Protein AF-A0A1D2MU87-F1 (afdb_monomer)

InterPro domains:
  IPR015894 Guanylate-binding protein, N-terminal [PF02263] (2-238)
  IPR027417 P-loop containing nucleoside triphosphate hydrolase [G3DSA:3.40.50.300] (1-238)
  IPR027417 P-loop containing nucleoside triphosphate hydrolase [SSF52540] (2-159)
  IPR030386 GB1/RHD3-type guanine nucleotide-binding (G) domain [PS51715] (1-161)

Solvent-accessible surface area (backbone atoms only — not comparable to full-atom values): 13745 Å² total; per-residue (Å²): 100,75,46,27,40,24,42,39,40,52,52,94,68,54,54,36,58,51,53,45,49,54,53,34,40,63,76,38,43,90,74,50,88,69,67,31,71,63,57,82,68,96,67,71,62,71,70,75,90,62,95,68,88,76,60,71,59,75,42,65,62,89,64,94,37,60,46,79,55,98,89,41,74,27,38,44,44,46,33,46,44,31,39,38,86,43,99,85,54,54,74,68,54,43,40,50,52,49,20,54,45,49,74,65,19,48,35,30,31,43,42,36,63,63,91,45,71,67,54,48,48,52,52,30,55,33,50,53,51,33,50,55,76,71,55,77,76,76,81,59,98,74,65,72,73,82,56,39,45,30,39,32,42,33,27,37,54,48,85,52,97,90,55,69,63,41,55,21,41,98,88,46,59,38,90,92,55,88,71,57,64,35,50,70,73,59,47,84,59,90,89,56,54,72,66,65,46,49,37,37,55,55,44,57,72,35,34,77,40,63,33,27,32,37,33,48,39,42,72,96,30,32,67,84,38,85,89,16,70,4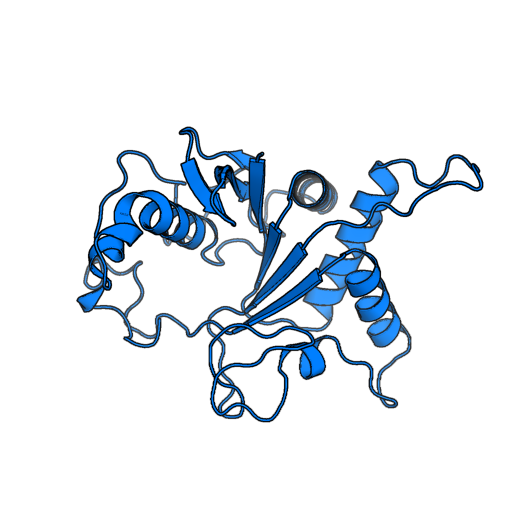3,65,90,48,35,41,94,80,85

Sequence (238 aa):
QVAIISINGKQRSGKSFLANQFVKFLKYGDEGGTSWLDKELESNFEWRGSYERVTSGIQIWHEPLFVKHNGEEIGVIFLDTQGLHDKSTGSQGDSVIFGVSVLLSSVFIYNERQVAEDALQYLRSYLELAKFATGENDGSSNSERLTFQKLICLIRDFEADEYMFGYYDDTNCPSGQTVNLKQAIFGLSPGMSAEAKDTRMGIESCFEETGVYAMSGPGRKSPNKPECGKSQDWEPEF

Mean predicted aligned error: 6.56 Å

Structure (mmCIF, N/CA/C/O backbone):
data_AF-A0A1D2MU87-F1
#
_entry.id   AF-A0A1D2MU87-F1
#
loop_
_atom_site.group_PDB
_atom_site.id
_atom_site.type_symbol
_atom_site.label_atom_id
_atom_site.label_alt_id
_atom_site.label_comp_id
_atom_site.label_asym_id
_atom_site.label_entity_id
_atom_site.label_seq_id
_atom_site.pdbx_PDB_ins_code
_atom_site.Cartn_x
_atom_site.Cartn_y
_atom_site.Cartn_z
_atom_site.occupancy
_atom_site.B_iso_or_equiv
_atom_site.auth_seq_id
_atom_site.auth_comp_id
_atom_site.auth_asym_id
_atom_site.auth_atom_id
_atom_site.pdbx_PDB_model_num
ATOM 1 N N . GLN A 1 1 ? 0.171 -1.056 22.527 1.00 86.19 1 GLN A N 1
ATOM 2 C CA . GLN A 1 1 ? 0.965 -0.617 21.354 1.00 86.19 1 GLN A CA 1
ATOM 3 C C . GLN A 1 1 ? -0.002 -0.188 20.248 1.00 86.19 1 GLN A C 1
ATOM 5 O O . GLN A 1 1 ? -1.174 -0.547 20.348 1.00 86.19 1 GLN A O 1
ATOM 10 N N . VAL A 1 2 ? 0.432 0.590 19.250 1.00 91.06 2 VAL A N 1
ATOM 11 C CA . VAL A 1 2 ? -0.432 1.051 18.143 1.00 91.06 2 VAL A CA 1
ATOM 12 C C . VAL A 1 2 ? 0.273 0.827 16.808 1.00 91.06 2 VAL A C 1
ATOM 14 O O . VAL A 1 2 ? 1.440 1.182 16.678 1.00 91.06 2 VAL A O 1
ATOM 17 N N . ALA A 1 3 ? -0.442 0.271 15.832 1.00 94.75 3 ALA A N 1
ATOM 18 C CA . ALA A 1 3 ? -0.034 0.189 14.436 1.00 94.75 3 ALA A CA 1
ATOM 19 C C . ALA A 1 3 ? -0.804 1.225 13.608 1.00 94.75 3 ALA A C 1
ATOM 21 O O . ALA A 1 3 ? -2.018 1.376 13.754 1.00 94.75 3 ALA A O 1
ATOM 22 N N . ILE A 1 4 ? -0.102 1.927 12.723 1.00 95.62 4 ILE A N 1
ATOM 23 C CA . ILE A 1 4 ? -0.676 2.917 11.813 1.00 95.62 4 ILE A CA 1
ATOM 24 C C . ILE A 1 4 ? -0.458 2.421 10.386 1.00 95.62 4 ILE A C 1
ATOM 26 O O . ILE A 1 4 ? 0.677 2.304 9.922 1.00 95.62 4 ILE A O 1
ATOM 30 N N . ILE A 1 5 ? -1.553 2.118 9.695 1.00 96.44 5 ILE A N 1
ATOM 31 C CA . ILE A 1 5 ? -1.546 1.622 8.321 1.00 96.44 5 ILE A CA 1
ATOM 32 C C . ILE A 1 5 ? -2.026 2.745 7.411 1.00 96.44 5 ILE A C 1
ATOM 34 O O . ILE A 1 5 ? -3.169 3.190 7.525 1.00 96.44 5 ILE A O 1
ATOM 38 N N . SER A 1 6 ? -1.182 3.187 6.483 1.00 95.75 6 SER A N 1
ATOM 39 C CA . SER A 1 6 ? -1.567 4.189 5.489 1.00 95.75 6 SER A CA 1
ATOM 40 C C . SER A 1 6 ? -1.580 3.611 4.088 1.00 95.75 6 SER A C 1
ATOM 42 O O . SER A 1 6 ? -0.644 2.924 3.688 1.00 95.75 6 SER A O 1
ATOM 44 N N . ILE A 1 7 ? -2.632 3.913 3.327 1.00 94.94 7 ILE A N 1
ATOM 45 C CA . ILE A 1 7 ? -2.770 3.493 1.930 1.00 94.94 7 ILE A CA 1
ATOM 46 C C . ILE A 1 7 ? -2.618 4.725 1.047 1.00 94.94 7 ILE A C 1
ATOM 48 O O . ILE A 1 7 ? -3.460 5.618 1.068 1.00 94.94 7 ILE A O 1
ATOM 52 N N . ASN A 1 8 ? -1.554 4.756 0.248 1.00 92.31 8 ASN A N 1
ATOM 53 C CA . ASN A 1 8 ? -1.175 5.885 -0.598 1.00 92.31 8 ASN A CA 1
ATOM 54 C C . ASN A 1 8 ? -1.042 5.462 -2.050 1.00 92.31 8 ASN A C 1
ATOM 56 O O . ASN A 1 8 ? -0.741 4.316 -2.350 1.00 92.31 8 ASN A O 1
ATOM 60 N N . GLY A 1 9 ? -1.257 6.397 -2.969 1.00 89.38 9 GLY A N 1
ATOM 61 C CA . GLY A 1 9 ? -1.146 6.132 -4.400 1.00 89.38 9 GLY A CA 1
ATOM 62 C C . GLY A 1 9 ? -2.027 7.054 -5.229 1.00 89.38 9 GLY A C 1
ATOM 63 O O . GLY A 1 9 ? -2.749 7.908 -4.692 1.00 89.38 9 GLY A O 1
ATOM 64 N N . LYS A 1 10 ? -2.000 6.853 -6.549 1.00 84.75 10 LYS A N 1
ATOM 65 C CA . LYS A 1 10 ? -2.706 7.691 -7.532 1.00 84.75 10 LYS A CA 1
ATOM 66 C C . LYS A 1 10 ? -4.194 7.844 -7.206 1.00 84.75 10 LYS A C 1
ATOM 68 O O . LYS A 1 10 ? -4.810 6.992 -6.549 1.00 84.75 10 LYS A O 1
ATOM 73 N N . GLN A 1 11 ? -4.806 8.940 -7.645 1.00 79.50 11 GLN A N 1
ATOM 74 C CA . GLN A 1 11 ? -6.259 9.103 -7.561 1.00 79.50 11 GLN A CA 1
ATOM 75 C C . GLN A 1 11 ? -6.984 7.953 -8.281 1.00 79.50 11 GLN A C 1
ATOM 77 O O . GLN A 1 11 ? -6.492 7.415 -9.267 1.00 79.50 11 GLN A O 1
ATOM 82 N N . ARG A 1 12 ? -8.175 7.577 -7.787 1.00 75.62 12 ARG A N 1
ATOM 83 C CA . ARG A 1 12 ? -9.067 6.589 -8.432 1.00 75.62 12 ARG A CA 1
ATOM 84 C C . ARG A 1 12 ? -8.519 5.153 -8.505 1.00 75.62 12 ARG A C 1
ATOM 86 O O . ARG A 1 12 ? -8.995 4.348 -9.295 1.00 75.62 12 ARG A O 1
ATOM 93 N N . SER A 1 13 ? -7.582 4.810 -7.629 1.00 82.81 13 SER A N 1
ATOM 94 C CA . SER A 1 13 ? -6.924 3.497 -7.574 1.00 82.81 13 SER A CA 1
ATOM 95 C C . SER A 1 13 ? -7.533 2.516 -6.556 1.00 82.81 13 SER A C 1
ATOM 97 O O . SER A 1 13 ? -6.969 1.455 -6.310 1.00 82.81 13 SER A O 1
ATOM 99 N N . GLY A 1 14 ? -8.686 2.850 -5.959 1.00 85.81 14 GLY A N 1
ATOM 100 C CA . GLY A 1 14 ? -9.412 1.960 -5.041 1.00 85.81 14 GLY A CA 1
ATOM 101 C C . GLY A 1 14 ? -8.869 1.903 -3.607 1.00 85.81 14 GLY A C 1
ATOM 102 O O . GLY A 1 14 ? -9.101 0.904 -2.931 1.00 85.81 14 GLY A O 1
ATOM 103 N N . LYS A 1 15 ? -8.162 2.945 -3.143 1.00 90.62 15 LYS A N 1
ATOM 104 C CA . LYS A 1 15 ? -7.586 3.026 -1.784 1.00 90.62 15 LYS A CA 1
ATOM 105 C C . LYS A 1 15 ? -8.642 2.956 -0.681 1.00 90.62 15 LYS A C 1
ATOM 107 O O . LYS A 1 15 ? -8.616 2.036 0.123 1.00 90.62 15 LYS A O 1
ATOM 112 N N . SER A 1 16 ? -9.632 3.844 -0.725 1.00 89.69 16 SER A N 1
ATOM 113 C CA . SER A 1 16 ? -10.718 3.901 0.259 1.00 89.69 16 SER A CA 1
ATOM 114 C C . SER A 1 16 ? -11.556 2.614 0.278 1.00 89.69 16 SER A C 1
ATOM 116 O O . SER A 1 16 ? -11.946 2.142 1.341 1.00 89.69 16 SER A O 1
ATOM 118 N N . PHE A 1 17 ? -11.773 1.985 -0.889 1.00 89.88 17 PHE A N 1
ATOM 119 C CA . PHE A 1 17 ? -12.408 0.663 -0.967 1.00 89.88 17 PHE A CA 1
ATOM 120 C C . PHE A 1 17 ? -11.601 -0.388 -0.194 1.00 89.88 17 PHE A C 1
ATOM 122 O O . PHE A 1 17 ? -12.175 -1.121 0.609 1.00 89.88 17 PHE A O 1
ATOM 129 N N . LEU A 1 18 ? -10.282 -0.434 -0.410 1.00 92.06 18 LEU A N 1
ATOM 130 C CA . LEU A 1 18 ? -9.384 -1.368 0.266 1.00 92.06 18 LEU A CA 1
ATOM 131 C C . LEU A 1 18 ? -9.313 -1.104 1.776 1.00 92.06 18 LEU A C 1
ATOM 133 O O . LEU A 1 18 ? -9.414 -2.046 2.556 1.00 92.06 18 LEU A O 1
ATOM 137 N N . ALA A 1 19 ? -9.220 0.163 2.189 1.00 93.00 19 ALA A N 1
ATOM 138 C CA . ALA A 1 19 ? -9.254 0.552 3.597 1.00 93.00 19 ALA A CA 1
ATOM 139 C C . ALA A 1 19 ? -10.531 0.041 4.282 1.00 93.00 19 ALA A C 1
ATOM 141 O O . ALA A 1 19 ? -10.458 -0.570 5.345 1.00 93.00 19 ALA A O 1
ATOM 142 N N . ASN A 1 20 ? -11.693 0.204 3.638 1.00 92.50 20 ASN A N 1
ATOM 143 C CA . ASN A 1 20 ? -12.951 -0.332 4.157 1.00 92.50 20 ASN A CA 1
ATOM 144 C C . ASN A 1 20 ? -12.923 -1.868 4.262 1.00 92.50 20 ASN A C 1
ATOM 146 O O . ASN A 1 20 ? -13.423 -2.400 5.250 1.00 92.50 20 ASN A O 1
ATOM 150 N N . GLN A 1 21 ? -12.312 -2.594 3.313 1.00 92.94 21 GLN A N 1
ATOM 151 C CA . GLN A 1 21 ? -12.171 -4.055 3.436 1.00 92.94 21 GLN A CA 1
ATOM 152 C C . GLN A 1 21 ? -11.293 -4.448 4.629 1.00 92.94 21 GLN A C 1
ATOM 154 O O . GLN A 1 21 ? -11.656 -5.357 5.371 1.00 92.94 21 GLN A O 1
ATOM 159 N N . PHE A 1 22 ? -10.189 -3.739 4.879 1.00 94.19 22 PHE A N 1
ATOM 160 C CA . PHE A 1 22 ? -9.368 -4.002 6.062 1.00 94.19 22 PHE A CA 1
ATOM 161 C C . PHE A 1 22 ? -10.130 -3.754 7.364 1.00 94.19 22 PHE A C 1
ATOM 163 O O . PHE A 1 22 ? -10.047 -4.566 8.283 1.00 94.19 22 PHE A O 1
ATOM 170 N N . VAL A 1 23 ? -10.931 -2.688 7.437 1.00 93.88 23 VAL A N 1
ATOM 171 C CA . VAL A 1 23 ? -11.787 -2.435 8.605 1.00 93.88 23 VAL A CA 1
ATOM 172 C C . VAL A 1 23 ? -12.804 -3.562 8.803 1.00 93.88 23 VAL A C 1
ATOM 174 O O . VAL A 1 23 ? -12.963 -4.039 9.927 1.00 93.88 23 VAL A O 1
ATOM 177 N N . LYS A 1 24 ? -13.473 -4.024 7.736 1.00 93.44 24 LYS A N 1
ATOM 178 C CA . LYS A 1 24 ? -14.400 -5.167 7.824 1.00 93.44 24 LYS A CA 1
ATOM 179 C C . LYS A 1 24 ? -13.696 -6.419 8.330 1.00 93.44 24 LYS A C 1
ATOM 181 O O . LYS A 1 24 ? -14.229 -7.093 9.205 1.00 93.44 24 LYS A O 1
ATOM 186 N N . PHE A 1 25 ? -12.504 -6.703 7.809 1.00 93.25 25 PHE A N 1
ATOM 187 C CA . PHE A 1 25 ? -11.717 -7.851 8.236 1.00 93.25 25 PHE A CA 1
ATOM 188 C C . PHE A 1 25 ? -11.367 -7.772 9.726 1.00 93.25 25 PHE A C 1
ATOM 190 O O . PHE A 1 25 ? -11.580 -8.738 10.447 1.00 93.25 25 PHE A O 1
ATOM 197 N N . LEU A 1 26 ? -10.917 -6.617 10.227 1.00 92.38 26 LEU A N 1
ATOM 198 C CA . LEU A 1 26 ? -10.606 -6.473 11.655 1.00 92.38 26 LEU A CA 1
ATOM 199 C C . LEU A 1 26 ? -11.841 -6.588 12.560 1.00 92.38 26 LEU A C 1
ATOM 201 O O . LEU A 1 26 ? -11.721 -7.053 13.688 1.00 92.38 26 LEU A O 1
ATOM 205 N N . LYS A 1 27 ? -13.021 -6.166 12.094 1.00 91.50 27 LYS A N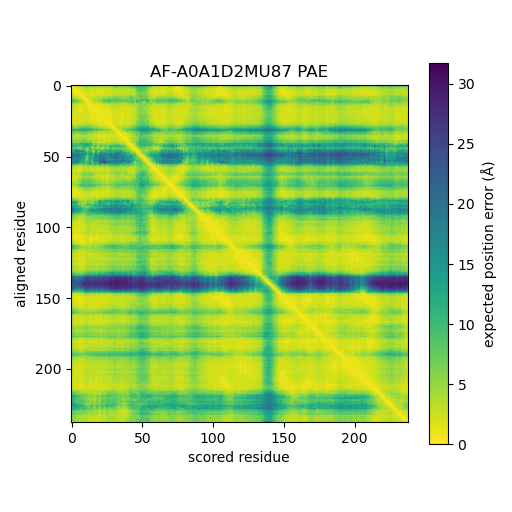 1
ATOM 206 C CA . LYS A 1 27 ? -14.257 -6.229 12.891 1.00 91.50 27 LYS A CA 1
ATOM 207 C C . LYS A 1 27 ? -14.945 -7.593 12.865 1.00 91.50 27 LYS A C 1
ATOM 209 O O . LYS A 1 27 ? -15.563 -7.971 13.855 1.00 91.50 27 LYS A O 1
ATOM 214 N N . TYR A 1 28 ? -14.895 -8.288 11.732 1.00 92.69 28 TYR A N 1
ATOM 215 C CA . TYR A 1 28 ? -15.742 -9.457 11.465 1.00 92.69 28 TYR A CA 1
ATOM 216 C C . TYR A 1 28 ? -14.967 -10.675 10.943 1.00 92.69 28 TYR A C 1
ATOM 218 O O . TYR A 1 28 ? -15.572 -11.713 10.693 1.00 92.69 28 TYR A O 1
ATOM 226 N N . GLY A 1 29 ? -13.647 -10.581 10.761 1.00 89.19 29 GLY A N 1
ATOM 227 C CA . GLY A 1 29 ? -12.823 -11.656 10.193 1.00 89.19 29 GLY A CA 1
ATOM 228 C C . GLY A 1 29 ? -12.794 -12.928 11.043 1.00 89.19 29 GLY A C 1
ATOM 229 O O . GLY A 1 29 ? -12.690 -14.026 10.497 1.00 89.19 29 GLY A O 1
ATOM 230 N N . ASP A 1 30 ? -12.984 -12.799 12.359 1.00 86.56 30 ASP A N 1
ATOM 231 C CA . ASP A 1 30 ? -13.061 -13.927 13.297 1.00 86.56 30 ASP A CA 1
ATOM 232 C C . ASP A 1 30 ? -14.297 -14.821 13.074 1.00 86.56 30 ASP A C 1
ATOM 234 O O . ASP A 1 30 ? -14.339 -15.949 13.565 1.00 86.56 30 ASP A O 1
ATOM 238 N N . GLU A 1 31 ? -15.296 -14.362 12.309 1.00 84.38 31 GLU A N 1
ATOM 239 C CA . GLU A 1 31 ? -16.464 -15.175 11.936 1.00 84.38 31 GLU A CA 1
ATOM 240 C C . GLU A 1 31 ? -16.105 -16.328 10.974 1.00 84.38 31 GLU A C 1
ATOM 242 O O . GLU A 1 31 ? -16.889 -17.266 10.815 1.00 84.38 31 GLU A O 1
ATOM 247 N N . GLY A 1 32 ? -14.908 -16.291 10.376 1.00 77.88 32 GLY A N 1
ATOM 248 C CA . GLY A 1 32 ? -14.390 -17.320 9.481 1.00 77.88 32 GLY A CA 1
ATOM 249 C C . GLY A 1 32 ? -14.964 -17.263 8.059 1.00 77.88 32 GLY A C 1
ATOM 250 O O . GLY A 1 32 ? -16.070 -16.788 7.804 1.00 77.88 32 GLY A O 1
ATOM 251 N N . GLY A 1 33 ? -14.190 -17.773 7.098 1.00 84.75 33 GLY A N 1
ATOM 252 C CA . GLY A 1 33 ? -14.557 -17.747 5.680 1.00 84.75 33 GLY A CA 1
ATOM 253 C C . GLY A 1 33 ? -14.545 -16.334 5.084 1.00 84.75 33 GLY A C 1
ATOM 254 O O . GLY A 1 33 ? -13.757 -15.483 5.488 1.00 84.75 33 GLY A O 1
ATOM 255 N N . THR A 1 34 ? -15.401 -16.096 4.089 1.00 86.62 34 THR A N 1
ATOM 256 C CA . THR A 1 34 ? -15.475 -14.835 3.325 1.00 86.62 34 THR A CA 1
ATOM 257 C C . THR A 1 34 ? -16.720 -14.000 3.639 1.00 86.62 34 THR A C 1
ATOM 259 O O . THR A 1 34 ? -16.910 -12.936 3.057 1.00 86.62 34 THR A O 1
ATOM 262 N N . SER A 1 35 ? -17.559 -14.434 4.587 1.00 87.56 35 SER A N 1
ATOM 263 C CA . SER A 1 35 ? -18.821 -13.761 4.947 1.00 87.56 35 SER A CA 1
ATOM 264 C C . SER A 1 35 ? -18.627 -12.319 5.435 1.00 87.56 35 SER A C 1
ATOM 266 O O . SER A 1 35 ? -19.518 -11.482 5.278 1.00 87.56 35 SER A O 1
ATOM 268 N N . TRP A 1 36 ? -17.453 -12.009 5.994 1.00 92.44 36 TRP A N 1
ATOM 269 C CA . TRP A 1 36 ? -17.078 -10.671 6.446 1.00 92.44 36 TRP A CA 1
ATOM 270 C C . TRP A 1 36 ? -17.004 -9.644 5.303 1.00 92.44 36 TRP A C 1
ATOM 272 O O . TRP A 1 36 ? -17.235 -8.459 5.548 1.00 92.44 36 TRP A O 1
ATOM 282 N N . LEU A 1 37 ? -16.747 -10.071 4.058 1.00 89.94 37 LEU A N 1
ATOM 283 C CA . LEU A 1 37 ? -16.698 -9.182 2.886 1.00 89.94 37 LEU A CA 1
ATOM 284 C C . LEU A 1 37 ? -18.041 -8.474 2.656 1.00 89.94 37 LEU A C 1
ATOM 286 O O . LEU A 1 37 ? -18.085 -7.299 2.277 1.00 89.94 37 LEU A O 1
ATOM 290 N N . ASP A 1 38 ? -19.140 -9.170 2.958 1.00 89.88 38 ASP A N 1
ATOM 291 C CA . ASP A 1 38 ? -20.512 -8.703 2.752 1.00 89.88 38 ASP A CA 1
ATOM 292 C C . ASP A 1 38 ? -21.092 -7.920 3.932 1.00 89.88 38 ASP A C 1
ATOM 294 O O . ASP A 1 38 ? -22.220 -7.425 3.840 1.00 89.88 38 ASP A O 1
ATOM 298 N N . LYS A 1 39 ? -20.339 -7.784 5.032 1.00 89.75 39 LYS A N 1
ATOM 299 C CA . LYS A 1 39 ? -20.757 -6.988 6.191 1.00 89.75 39 LYS A CA 1
ATOM 300 C C . LYS A 1 39 ? -20.793 -5.512 5.825 1.00 89.75 39 LYS A C 1
ATOM 302 O O . LYS A 1 39 ? -19.936 -5.010 5.093 1.00 89.75 39 LYS A O 1
ATOM 307 N N . GLU A 1 40 ? -21.785 -4.807 6.346 1.00 85.56 40 GLU A N 1
ATOM 308 C CA . GLU A 1 40 ? -21.905 -3.362 6.183 1.00 85.56 40 GLU A CA 1
ATOM 309 C C . GLU A 1 40 ? -21.228 -2.661 7.359 1.00 85.56 40 GLU A C 1
ATOM 311 O O . GLU A 1 40 ? -21.363 -3.082 8.507 1.00 85.56 40 GLU A O 1
ATOM 316 N N . LEU A 1 41 ? -20.470 -1.605 7.064 1.00 84.88 41 LEU A N 1
ATOM 317 C CA . LEU A 1 41 ? -19.929 -0.718 8.087 1.00 84.88 41 LEU A CA 1
ATOM 318 C C . LEU A 1 41 ? -20.887 0.463 8.264 1.00 84.88 41 LEU A C 1
ATOM 320 O O . LEU A 1 41 ? -21.356 1.023 7.272 1.00 84.88 41 LEU A O 1
ATOM 324 N N . GLU A 1 42 ? -21.138 0.852 9.514 1.00 75.69 42 GLU A N 1
ATOM 325 C CA . GLU A 1 42 ? -22.012 1.984 9.867 1.00 75.69 42 GLU A CA 1
ATOM 326 C C . GLU A 1 42 ? -21.476 3.325 9.336 1.00 75.69 42 GLU A C 1
ATOM 328 O O . GLU A 1 42 ? -22.233 4.170 8.864 1.00 75.69 42 GLU A O 1
ATOM 333 N N . SER A 1 43 ? -20.153 3.469 9.333 1.00 75.69 43 SER A N 1
ATOM 334 C CA . SER A 1 43 ? -19.405 4.552 8.691 1.00 75.69 43 SER A CA 1
ATOM 335 C C . SER A 1 43 ? -18.454 3.940 7.669 1.00 75.69 43 SER A C 1
ATOM 337 O O . SER A 1 43 ? -18.058 2.795 7.830 1.00 75.69 43 SER A O 1
ATOM 339 N N . ASN A 1 44 ? -18.059 4.668 6.625 1.00 78.38 44 ASN A N 1
ATOM 340 C CA . ASN A 1 44 ? -17.081 4.204 5.635 1.00 78.38 44 ASN A CA 1
ATOM 341 C C . ASN A 1 44 ? -16.160 5.362 5.244 1.00 78.38 44 ASN A C 1
ATOM 343 O O . ASN A 1 44 ? -16.606 6.510 5.219 1.00 78.38 44 ASN A O 1
ATOM 347 N N . PHE A 1 45 ? -14.917 5.068 4.849 1.00 77.75 45 PHE A N 1
ATOM 348 C CA . PHE A 1 45 ? -14.173 6.011 4.019 1.00 77.75 45 PHE A CA 1
ATOM 349 C C . PHE A 1 45 ? -14.962 6.183 2.728 1.00 77.75 45 PHE A C 1
ATOM 351 O O . PHE A 1 45 ? -15.272 5.192 2.054 1.00 77.75 45 PHE A O 1
ATOM 358 N N . GLU A 1 46 ? -15.350 7.419 2.421 1.00 73.50 46 GLU A N 1
ATOM 359 C CA . GLU A 1 46 ? -16.210 7.676 1.277 1.00 73.50 46 GLU A CA 1
ATOM 360 C C . GLU A 1 46 ? -15.496 7.244 -0.006 1.00 73.50 46 GLU A C 1
ATOM 362 O O . GLU A 1 46 ? -14.368 7.641 -0.295 1.00 73.50 46 GLU A O 1
ATOM 367 N N . TRP A 1 47 ? -16.164 6.414 -0.801 1.00 67.94 47 TRP A N 1
ATOM 368 C CA . TRP A 1 47 ? -15.647 5.949 -2.076 1.00 67.94 47 TRP A CA 1
ATOM 369 C C . TRP A 1 47 ? -16.797 5.854 -3.074 1.00 67.94 47 TRP A C 1
ATOM 371 O O . TRP A 1 47 ? -17.916 5.482 -2.731 1.00 67.94 47 TRP A O 1
ATOM 381 N N . ARG A 1 48 ? -16.542 6.233 -4.326 1.00 60.66 48 ARG A N 1
ATOM 382 C CA . ARG A 1 48 ? -17.521 6.174 -5.427 1.00 60.66 48 ARG A CA 1
ATOM 383 C C . ARG A 1 48 ? -16.797 5.915 -6.730 1.00 60.66 48 ARG A C 1
ATOM 385 O O . ARG A 1 48 ? -15.637 6.288 -6.827 1.00 60.66 48 ARG A O 1
ATOM 392 N N . GLY A 1 49 ? -17.461 5.369 -7.748 1.00 55.44 49 GLY A N 1
ATOM 393 C CA . GLY A 1 49 ? -16.932 5.153 -9.106 1.00 55.44 49 GLY A CA 1
ATOM 394 C C . GLY A 1 49 ? -16.833 6.398 -10.016 1.00 55.44 49 GLY A C 1
ATOM 395 O O . GLY A 1 49 ? -16.643 6.235 -11.215 1.00 55.44 49 GLY A O 1
ATOM 396 N N . SER A 1 50 ? -16.993 7.623 -9.500 1.00 55.84 50 SER A N 1
ATOM 397 C CA . SER A 1 50 ? -17.030 8.864 -10.302 1.00 55.84 50 SER A CA 1
ATOM 398 C C . SER A 1 50 ? -15.644 9.359 -10.749 1.00 55.84 50 SER A C 1
ATOM 400 O O . SER A 1 50 ? -14.629 8.972 -10.191 1.00 55.84 50 SER A O 1
ATOM 402 N N . TYR A 1 51 ? -15.567 10.243 -11.750 1.00 53.69 51 TYR A N 1
ATOM 403 C CA . TYR A 1 51 ? -14.288 10.831 -12.192 1.00 53.69 51 TYR A CA 1
ATOM 404 C C . TYR A 1 51 ? -13.711 11.849 -11.187 1.00 53.69 51 TYR A C 1
ATOM 406 O O . TYR A 1 51 ? -12.504 12.085 -11.140 1.00 53.69 51 TYR A O 1
ATOM 414 N N . GLU A 1 52 ? -14.575 12.447 -10.370 1.00 56.50 52 GLU A N 1
ATOM 415 C CA . GLU A 1 52 ? -14.203 13.484 -9.414 1.00 56.50 52 GLU A CA 1
ATOM 416 C C . GLU A 1 52 ? -13.547 12.920 -8.143 1.00 56.50 52 GLU A C 1
ATOM 418 O O . GLU A 1 52 ? -13.625 11.730 -7.811 1.00 56.50 52 GLU A O 1
ATOM 423 N N . ARG A 1 53 ? -12.832 13.805 -7.448 1.00 58.75 53 ARG A N 1
ATOM 424 C CA . ARG A 1 53 ? -12.162 13.522 -6.178 1.00 58.75 53 ARG A CA 1
ATOM 425 C C . ARG A 1 53 ? -13.182 13.262 -5.070 1.00 58.75 53 ARG A C 1
ATOM 427 O O . ARG A 1 53 ? -14.277 13.810 -5.093 1.00 58.75 53 ARG A O 1
ATOM 434 N N . VAL A 1 54 ? -12.776 12.443 -4.099 1.00 58.53 54 VAL A N 1
ATOM 435 C CA . VAL A 1 54 ? -13.574 12.132 -2.905 1.00 58.53 54 VAL A CA 1
ATOM 436 C C . VAL A 1 54 ? -12.768 12.455 -1.639 1.00 58.53 54 VAL A C 1
ATOM 438 O O . VAL A 1 54 ? -13.129 13.373 -0.911 1.00 58.53 54 VAL A O 1
ATOM 441 N N . THR A 1 55 ? -11.612 11.815 -1.428 1.00 57.59 55 THR A N 1
ATOM 442 C CA . THR A 1 55 ? -10.744 12.071 -0.258 1.00 57.59 55 THR A CA 1
ATOM 443 C C . THR A 1 55 ? -9.915 13.355 -0.412 1.00 57.59 55 THR A C 1
ATOM 445 O O . THR A 1 55 ? -9.297 13.592 -1.457 1.00 57.59 55 THR A O 1
ATOM 448 N N . SER A 1 56 ? -9.861 14.175 0.642 1.00 70.88 56 SER A N 1
ATOM 449 C CA . SER A 1 56 ? -9.021 15.377 0.734 1.00 70.88 56 SER A CA 1
ATOM 450 C C . SER A 1 56 ? -8.098 15.318 1.945 1.00 70.88 56 SER A C 1
ATOM 452 O O . SER A 1 56 ? -8.576 15.105 3.055 1.00 70.88 56 SER A O 1
ATOM 454 N N . GLY A 1 57 ? -6.797 15.552 1.742 1.00 79.56 57 GLY A N 1
ATOM 455 C CA . GLY A 1 57 ? -5.794 15.457 2.802 1.00 79.56 57 GLY A CA 1
ATOM 456 C C . GLY A 1 57 ? -5.582 14.017 3.277 1.00 79.56 57 GLY A C 1
ATOM 457 O O . GLY A 1 57 ? -5.468 13.101 2.461 1.00 79.56 57 GLY A O 1
ATOM 458 N N . ILE A 1 58 ? -5.525 13.834 4.597 1.00 84.62 58 ILE A N 1
ATOM 459 C CA . ILE A 1 58 ? -5.393 12.536 5.268 1.00 84.62 58 ILE A CA 1
ATOM 460 C C . ILE A 1 58 ? -6.634 12.341 6.138 1.00 84.62 58 ILE A C 1
ATOM 462 O O . ILE A 1 58 ? -6.904 13.154 7.023 1.00 84.62 58 ILE A O 1
ATOM 466 N N . GLN A 1 59 ? -7.393 11.280 5.882 1.00 87.62 59 GLN A N 1
ATOM 467 C CA . GLN A 1 59 ? -8.538 10.884 6.692 1.00 87.62 59 GLN A CA 1
ATOM 468 C C . GLN A 1 59 ? -8.149 9.731 7.609 1.00 87.62 59 GLN A C 1
ATOM 470 O O . GLN A 1 59 ? -7.458 8.803 7.199 1.00 87.62 59 GLN A O 1
ATOM 475 N N . ILE A 1 60 ? -8.619 9.787 8.851 1.00 89.88 60 ILE A N 1
ATOM 476 C CA . ILE A 1 60 ? -8.352 8.774 9.870 1.00 89.88 60 ILE A CA 1
ATOM 477 C C . ILE A 1 60 ? -9.646 8.026 10.153 1.00 89.88 60 ILE A C 1
ATOM 479 O O . ILE A 1 60 ? -10.707 8.646 10.258 1.00 89.88 60 ILE A O 1
ATOM 483 N N . TRP A 1 61 ? -9.566 6.705 10.299 1.00 91.31 61 TRP A N 1
ATOM 484 C CA . TRP A 1 61 ? -10.718 5.944 10.762 1.00 91.31 61 TRP A CA 1
ATOM 485 C C . TRP A 1 61 ? -11.110 6.380 12.179 1.00 91.31 61 TRP A C 1
ATOM 487 O O . TRP A 1 61 ? -10.300 6.360 13.099 1.00 91.31 61 TRP A O 1
ATOM 497 N N . HIS A 1 62 ? -12.361 6.802 12.335 1.00 84.38 62 HIS A N 1
ATOM 498 C CA . HIS A 1 62 ? -12.866 7.446 13.549 1.00 84.38 62 HIS A CA 1
ATOM 499 C C . HIS A 1 62 ? -13.044 6.531 14.775 1.00 84.38 62 HIS A C 1
ATOM 501 O O . HIS A 1 62 ? -13.126 7.035 15.893 1.00 84.38 62 HIS A O 1
ATOM 507 N N . GLU A 1 63 ? -13.123 5.213 14.590 1.00 86.44 63 GLU A N 1
ATOM 508 C CA . GLU A 1 63 ? -13.344 4.258 15.682 1.00 86.44 63 GLU A CA 1
ATOM 509 C C . GLU A 1 63 ? -12.060 3.510 16.044 1.00 86.44 63 GLU A C 1
ATOM 511 O O . GLU A 1 63 ? -11.233 3.243 15.171 1.00 86.44 63 GLU A O 1
ATOM 516 N N . PRO A 1 64 ? -11.891 3.103 17.311 1.00 85.50 64 PRO A N 1
ATOM 517 C CA . PRO A 1 64 ? -10.764 2.272 17.691 1.00 85.50 64 PRO A CA 1
ATOM 518 C C . PRO A 1 64 ? -10.913 0.866 17.091 1.00 85.50 64 PRO A C 1
ATOM 520 O O . PRO A 1 64 ? -11.958 0.227 17.215 1.00 85.50 64 PRO A O 1
ATOM 523 N N . LEU A 1 65 ? -9.851 0.379 16.454 1.00 93.44 65 LEU A N 1
ATOM 524 C CA . LEU A 1 65 ? -9.746 -0.988 15.947 1.00 93.44 65 LEU A CA 1
ATOM 525 C C . LEU A 1 65 ? -8.634 -1.699 16.709 1.00 93.44 65 LEU A C 1
ATOM 527 O O . LEU A 1 65 ? -7.645 -1.069 17.083 1.00 93.44 65 LEU A O 1
ATOM 531 N N . PHE A 1 66 ? -8.784 -3.000 16.924 1.00 92.62 66 PHE A N 1
ATOM 532 C CA . PHE A 1 66 ? -7.827 -3.792 17.687 1.00 92.62 66 PHE A CA 1
ATOM 533 C C . PHE A 1 66 ? -7.525 -5.103 16.975 1.00 92.62 66 PHE A C 1
ATOM 535 O O . PHE A 1 66 ? -8.376 -5.654 16.281 1.00 92.62 66 PHE A O 1
ATOM 542 N N . VAL A 1 67 ? -6.307 -5.605 17.158 1.00 90.94 67 VAL A N 1
ATOM 543 C CA . VAL A 1 67 ? -5.899 -6.933 16.695 1.00 90.94 67 VAL A CA 1
ATOM 544 C C . VAL A 1 67 ? -5.012 -7.587 17.745 1.00 90.94 67 VAL A C 1
ATOM 546 O O . VAL A 1 67 ? -4.267 -6.909 18.455 1.00 90.94 67 VAL A O 1
ATOM 549 N N . LYS A 1 68 ? -5.077 -8.917 17.849 1.00 89.19 68 LYS A N 1
ATOM 550 C CA . LYS A 1 68 ? -4.125 -9.686 18.653 1.00 89.19 68 LYS A CA 1
ATOM 551 C C . LYS A 1 68 ? -2.863 -9.947 17.841 1.00 89.19 68 LYS A C 1
ATOM 553 O O . LYS A 1 68 ? -2.913 -10.623 16.818 1.00 89.19 68 LYS A O 1
ATOM 558 N N . HIS A 1 69 ? -1.729 -9.463 18.325 1.00 84.50 69 HIS A N 1
ATOM 559 C CA . HIS A 1 69 ? -0.416 -9.704 17.744 1.00 84.50 69 HIS A CA 1
ATOM 560 C C . HIS A 1 69 ? 0.524 -10.242 18.828 1.00 84.50 69 HIS A C 1
ATOM 562 O O . HIS A 1 69 ? 0.678 -9.628 19.879 1.00 84.50 69 HIS A O 1
ATOM 568 N N . ASN A 1 70 ? 1.113 -11.421 18.606 1.00 87.19 70 ASN A N 1
ATOM 569 C CA . ASN A 1 70 ? 1.980 -12.112 19.576 1.00 87.19 70 ASN A CA 1
ATOM 570 C C . ASN A 1 70 ? 1.364 -12.280 20.981 1.00 87.19 70 ASN A C 1
ATOM 572 O O . ASN A 1 70 ? 2.064 -12.268 21.988 1.00 87.19 70 ASN A O 1
ATOM 576 N N . GLY A 1 71 ? 0.040 -12.449 21.051 1.00 87.88 71 GLY A N 1
ATOM 577 C CA . GLY A 1 71 ? -0.695 -12.600 22.310 1.00 87.88 71 GLY A CA 1
ATOM 578 C C . GLY A 1 71 ? -1.057 -11.286 23.011 1.00 87.88 71 GLY A C 1
ATOM 579 O O . GLY A 1 71 ? -1.819 -11.330 23.974 1.00 87.88 71 GLY A O 1
ATOM 580 N N . GLU A 1 72 ? -0.594 -10.136 22.515 1.00 91.19 72 GLU A N 1
ATOM 581 C CA . GLU A 1 72 ? -0.975 -8.810 23.009 1.00 91.19 72 GLU A CA 1
ATOM 582 C C . GLU A 1 72 ? -2.027 -8.160 22.107 1.00 91.19 72 GLU A C 1
ATOM 584 O O . GLU A 1 72 ? -2.015 -8.322 20.887 1.00 91.19 72 GLU A O 1
ATOM 589 N N . GLU A 1 73 ? -2.942 -7.399 22.704 1.00 93.25 73 GLU A N 1
ATOM 590 C CA . GLU A 1 73 ? -3.871 -6.559 21.953 1.00 93.25 73 GLU A CA 1
ATOM 591 C C . GLU A 1 73 ? -3.192 -5.234 21.588 1.00 93.25 73 GLU A C 1
ATOM 593 O O . GLU A 1 73 ? -2.666 -4.517 22.447 1.00 93.25 73 GLU A O 1
ATOM 598 N N . ILE A 1 74 ? -3.198 -4.904 20.299 1.00 94.75 74 ILE A N 1
ATOM 599 C CA . ILE A 1 74 ? -2.662 -3.646 19.783 1.00 94.75 74 ILE A CA 1
ATOM 600 C C . ILE A 1 74 ? -3.767 -2.865 19.078 1.00 94.75 74 ILE A C 1
ATOM 602 O O . ILE A 1 74 ? -4.629 -3.447 18.419 1.00 94.75 74 ILE A O 1
ATOM 606 N N . GLY A 1 75 ? -3.737 -1.541 19.215 1.00 95.06 75 GLY A N 1
ATOM 607 C CA . GLY A 1 75 ? -4.631 -0.657 18.472 1.00 95.06 75 GLY A CA 1
ATOM 608 C C . GLY A 1 75 ? -4.185 -0.533 17.016 1.00 95.06 75 GLY A C 1
ATOM 609 O O . GLY A 1 75 ? -2.987 -0.516 16.740 1.00 95.06 75 GLY A O 1
ATOM 610 N N . VAL A 1 76 ? -5.130 -0.413 16.091 1.00 95.56 76 VAL A N 1
ATOM 611 C CA . VAL A 1 76 ? -4.872 -0.210 14.663 1.00 95.56 76 VAL A CA 1
ATOM 612 C C . VAL A 1 76 ? -5.564 1.066 14.204 1.00 95.56 76 VAL A C 1
ATOM 614 O O . VAL A 1 76 ? -6.750 1.270 14.456 1.00 95.56 76 VAL A O 1
ATOM 617 N N . ILE A 1 77 ? -4.820 1.927 13.517 1.00 94.19 77 ILE A N 1
ATOM 618 C CA . ILE A 1 77 ? -5.320 3.166 12.922 1.00 94.19 77 ILE A CA 1
ATOM 619 C C . ILE A 1 77 ? -5.121 3.085 11.411 1.00 94.19 77 ILE A C 1
ATOM 621 O O . ILE A 1 77 ? -4.006 2.847 10.948 1.00 94.19 77 ILE A O 1
ATOM 625 N N . PHE A 1 78 ? -6.185 3.324 10.642 1.00 94.12 78 PHE A N 1
ATOM 626 C CA . PHE A 1 78 ? -6.094 3.469 9.189 1.00 94.12 78 PHE A CA 1
ATOM 627 C C . PHE A 1 78 ? -6.052 4.935 8.783 1.00 94.12 78 PHE A C 1
ATOM 629 O O . PHE A 1 78 ? -6.889 5.729 9.220 1.00 94.12 78 PHE A O 1
ATOM 636 N N . LEU A 1 79 ? -5.106 5.255 7.903 1.00 92.50 79 LEU A N 1
ATOM 637 C CA . LEU A 1 79 ? -4.993 6.534 7.219 1.00 92.50 79 LEU A CA 1
ATOM 638 C C . LEU A 1 79 ? -5.356 6.338 5.738 1.00 92.50 79 LEU A C 1
ATOM 640 O O . LEU A 1 79 ? -4.568 5.758 4.983 1.00 92.50 79 LEU A O 1
ATOM 644 N N . ASP A 1 80 ? -6.526 6.823 5.318 1.00 86.62 80 ASP A N 1
ATOM 645 C CA . ASP A 1 80 ? -6.886 6.923 3.898 1.00 86.62 80 ASP A CA 1
ATOM 646 C C . ASP A 1 80 ? -6.455 8.287 3.371 1.00 86.62 80 ASP A C 1
ATOM 648 O O . ASP A 1 80 ? -6.827 9.335 3.909 1.00 86.62 80 ASP A O 1
ATOM 652 N N . THR A 1 81 ? -5.637 8.281 2.328 1.00 82.38 81 THR A N 1
ATOM 653 C CA . THR A 1 81 ? -5.014 9.503 1.834 1.00 82.38 81 THR A CA 1
ATOM 654 C C . THR A 1 81 ? -5.598 9.913 0.501 1.00 82.38 81 THR A C 1
ATOM 656 O O . THR A 1 81 ? -6.098 9.119 -0.308 1.00 82.38 81 THR A O 1
ATOM 659 N N . GLN A 1 82 ? -5.539 11.212 0.259 1.00 78.50 82 GLN A N 1
ATOM 660 C CA . GLN A 1 82 ? -5.873 11.774 -1.028 1.00 78.50 82 GLN A CA 1
ATOM 661 C C . GLN A 1 82 ? -5.089 11.098 -2.161 1.00 78.50 82 GLN A C 1
ATOM 663 O O . GLN A 1 82 ? -3.937 10.693 -2.031 1.00 78.50 82 GLN A O 1
ATOM 668 N N . GLY A 1 83 ? -5.746 10.978 -3.314 1.00 74.69 83 GLY A N 1
ATOM 669 C CA . GLY A 1 83 ? -5.076 10.564 -4.538 1.00 74.69 83 GLY A CA 1
ATOM 670 C C . GLY A 1 83 ? -3.999 11.543 -4.969 1.00 74.69 83 GLY A C 1
ATOM 671 O O . GLY A 1 83 ? -4.316 12.699 -5.222 1.00 74.69 83 GLY A O 1
ATOM 672 N N . LEU A 1 84 ? -2.775 11.042 -5.119 1.00 76.56 84 LEU A N 1
ATOM 673 C CA . LEU A 1 84 ? -1.679 11.797 -5.720 1.00 76.56 84 LEU A CA 1
ATOM 674 C C . LEU A 1 84 ? -2.015 12.141 -7.178 1.00 76.56 84 LEU A C 1
ATOM 676 O O . LEU A 1 84 ? -2.700 11.361 -7.858 1.00 76.56 84 LEU A O 1
ATOM 680 N N . HIS A 1 85 ? -1.489 13.273 -7.646 1.00 70.81 85 HIS A N 1
ATOM 681 C CA . HIS A 1 85 ? -1.618 13.784 -9.011 1.00 70.81 85 HIS A CA 1
ATOM 682 C C . HIS A 1 85 ? -3.059 14.086 -9.443 1.00 70.81 85 HIS A C 1
ATOM 684 O O . HIS A 1 85 ? -3.429 13.883 -10.604 1.00 70.81 85 HIS A O 1
ATOM 690 N N . ASP A 1 86 ? -3.893 14.568 -8.518 1.00 67.00 86 ASP A N 1
ATOM 691 C CA . ASP A 1 86 ? -5.195 15.110 -8.900 1.00 67.00 86 ASP A CA 1
ATOM 692 C C . ASP A 1 86 ? -5.055 16.457 -9.639 1.00 67.00 86 ASP A C 1
ATOM 694 O O . ASP A 1 86 ? -4.034 17.137 -9.577 1.00 67.00 86 ASP A O 1
ATOM 698 N N . LYS A 1 87 ? -6.101 16.870 -10.364 1.00 64.31 87 LYS A N 1
ATOM 699 C CA . LYS A 1 87 ? -6.076 18.112 -11.165 1.00 64.31 87 LYS A CA 1
ATOM 700 C C . LYS A 1 87 ? -6.006 19.401 -10.331 1.00 64.31 87 LYS A C 1
ATOM 702 O O . LYS A 1 87 ? -5.842 20.475 -10.902 1.00 64.31 87 LYS A O 1
ATOM 707 N N . SER A 1 88 ? -6.229 19.312 -9.023 1.00 62.56 88 SER A N 1
ATOM 708 C CA . SER A 1 88 ? -6.442 20.452 -8.121 1.00 62.56 88 SER A CA 1
ATOM 709 C C . SER A 1 88 ? -5.276 20.717 -7.171 1.00 62.56 88 SER A C 1
ATOM 711 O O . SER A 1 88 ? -5.181 21.808 -6.612 1.00 62.56 88 SER A O 1
ATOM 713 N N . THR A 1 89 ? -4.395 19.739 -6.988 1.00 69.38 89 THR A N 1
ATOM 714 C CA . THR A 1 89 ? -3.327 19.745 -5.994 1.00 69.38 89 THR A CA 1
ATOM 715 C C . THR A 1 89 ? -1.997 19.850 -6.716 1.00 69.38 89 THR A C 1
ATOM 717 O O . THR A 1 89 ? -1.686 19.076 -7.616 1.00 69.38 89 THR A O 1
ATOM 720 N N . GLY A 1 90 ? -1.210 20.861 -6.352 1.00 71.69 90 GLY A N 1
ATOM 721 C CA . GLY A 1 90 ? 0.149 20.998 -6.865 1.00 71.69 90 GLY A CA 1
ATOM 722 C C . GLY A 1 90 ? 1.067 19.909 -6.308 1.00 71.69 90 GLY A C 1
ATOM 723 O O . GLY A 1 90 ? 0.821 19.369 -5.230 1.00 71.69 90 GLY A O 1
ATOM 724 N N . SER A 1 91 ? 2.185 19.657 -6.990 1.00 72.12 91 SER A N 1
ATOM 725 C CA . SER A 1 91 ? 3.186 18.656 -6.587 1.00 72.12 91 SER A CA 1
ATOM 726 C C . SER A 1 91 ? 3.678 18.814 -5.141 1.00 72.12 91 SER A C 1
ATOM 728 O O . SER A 1 91 ? 3.938 17.820 -4.466 1.00 72.12 91 SER A O 1
ATOM 730 N N . GLN A 1 92 ? 3.760 20.047 -4.630 1.00 74.56 92 GLN A N 1
ATOM 731 C CA . GLN A 1 92 ? 4.110 20.313 -3.230 1.00 74.56 92 GLN A CA 1
ATOM 732 C C . GLN A 1 92 ? 3.059 19.780 -2.246 1.00 74.56 92 GLN A C 1
ATOM 734 O O . GLN A 1 92 ? 3.425 19.211 -1.222 1.00 74.56 92 GLN A O 1
ATOM 739 N N . GLY A 1 93 ? 1.767 19.922 -2.557 1.00 76.75 93 GLY A N 1
ATOM 740 C CA . GLY A 1 93 ? 0.682 19.418 -1.710 1.00 76.75 93 GLY A CA 1
ATOM 741 C C . GLY A 1 93 ? 0.684 17.892 -1.634 1.00 76.75 93 GLY A C 1
ATOM 742 O O . GLY A 1 93 ? 0.627 17.336 -0.540 1.00 76.75 93 GLY A O 1
ATOM 743 N N . ASP A 1 94 ? 0.857 17.230 -2.781 1.00 81.31 94 ASP A N 1
ATOM 744 C CA . ASP A 1 94 ? 1.010 15.772 -2.858 1.00 81.31 94 ASP A CA 1
ATOM 745 C C . ASP A 1 94 ? 2.198 15.289 -2.020 1.00 81.31 94 ASP A C 1
ATOM 747 O O . ASP A 1 94 ? 2.081 14.325 -1.265 1.00 81.31 94 ASP A O 1
ATOM 751 N N . SER A 1 95 ? 3.324 16.003 -2.097 1.00 79.94 95 SER A N 1
ATOM 752 C CA . SER A 1 95 ? 4.532 15.640 -1.355 1.00 79.94 95 SER A CA 1
ATOM 753 C C . SER A 1 95 ? 4.356 15.785 0.160 1.00 79.94 95 SER A C 1
ATOM 755 O O . SER A 1 95 ? 4.874 14.964 0.911 1.00 79.94 95 SER A O 1
ATOM 757 N N . VAL A 1 96 ? 3.608 16.794 0.626 1.00 83.50 96 VAL A N 1
ATOM 758 C CA . VAL A 1 96 ? 3.299 16.968 2.057 1.00 83.50 96 VAL A CA 1
ATOM 759 C C . VAL A 1 96 ? 2.374 15.859 2.552 1.00 83.50 96 VAL A C 1
ATOM 761 O O . VAL A 1 96 ? 2.652 15.257 3.586 1.00 83.50 96 VAL A O 1
ATOM 764 N N . ILE A 1 97 ? 1.300 15.558 1.814 1.00 86.12 97 ILE A N 1
ATOM 765 C CA . ILE A 1 97 ? 0.369 14.476 2.172 1.00 86.12 97 ILE A CA 1
ATOM 766 C C . ILE A 1 97 ? 1.120 13.148 2.232 1.00 86.12 97 ILE A C 1
ATOM 768 O O . ILE A 1 97 ? 0.991 12.417 3.214 1.00 86.12 97 ILE A O 1
ATOM 772 N N . PHE A 1 98 ? 1.945 12.861 1.226 1.00 87.62 98 PHE A N 1
ATOM 773 C CA . PHE A 1 98 ? 2.760 11.655 1.189 1.00 87.62 98 PHE A CA 1
ATOM 774 C C . PHE A 1 98 ? 3.750 11.604 2.356 1.00 87.62 98 PHE A C 1
ATOM 776 O O . PHE A 1 98 ? 3.795 10.613 3.083 1.00 87.62 98 PHE A O 1
ATOM 783 N N . GLY A 1 99 ? 4.523 12.676 2.551 1.00 88.44 99 GLY A N 1
ATOM 784 C CA . GLY A 1 99 ? 5.562 12.755 3.571 1.00 88.44 99 GLY A CA 1
ATOM 785 C C . GLY A 1 99 ? 5.007 12.565 4.979 1.00 88.44 99 GLY A C 1
ATOM 786 O O . GLY A 1 99 ? 5.511 11.742 5.735 1.00 88.44 99 GLY A O 1
ATOM 787 N N . VAL A 1 100 ? 3.911 13.248 5.317 1.00 88.69 100 VAL A N 1
ATOM 788 C CA . VAL A 1 100 ? 3.233 13.061 6.610 1.00 88.69 100 VAL A CA 1
ATOM 789 C C . VAL A 1 100 ? 2.695 11.636 6.745 1.00 88.69 100 VAL A C 1
ATOM 791 O O . VAL A 1 100 ? 2.825 11.030 7.805 1.00 88.69 100 VAL A O 1
ATOM 794 N N . SER A 1 101 ? 2.130 11.072 5.676 1.00 91.88 101 SER A N 1
ATOM 795 C CA . SER A 1 101 ? 1.580 9.715 5.709 1.00 91.88 101 SER A CA 1
ATOM 796 C C . SER A 1 101 ? 2.655 8.668 5.978 1.00 91.88 101 SER A C 1
ATOM 798 O O . SER A 1 101 ? 2.448 7.812 6.832 1.00 91.88 101 SER A O 1
ATOM 800 N N . VAL A 1 102 ? 3.815 8.741 5.316 1.00 92.44 102 VAL A N 1
ATOM 801 C CA . VAL A 1 102 ? 4.911 7.791 5.570 1.00 92.44 102 VAL A CA 1
ATOM 802 C C . VAL A 1 102 ? 5.516 7.981 6.960 1.00 92.44 102 VAL A C 1
ATOM 804 O O . VAL A 1 102 ? 5.742 6.993 7.649 1.00 92.44 102 VAL A O 1
ATOM 807 N N . LEU A 1 103 ? 5.678 9.227 7.420 1.00 90.88 103 LEU A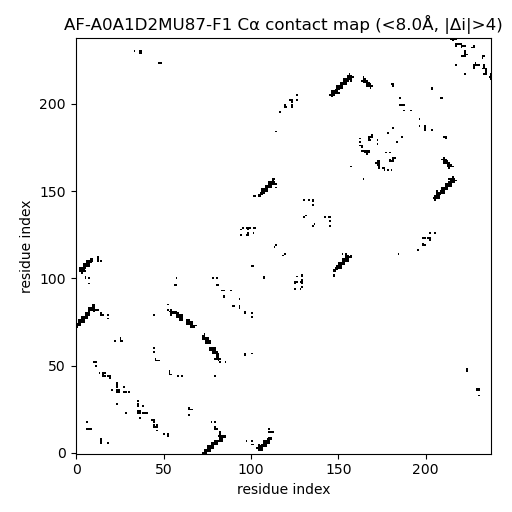 N 1
ATOM 808 C CA . LEU A 1 103 ? 6.238 9.533 8.741 1.00 90.88 103 LEU A CA 1
ATOM 809 C C . LEU A 1 103 ? 5.388 9.012 9.901 1.00 90.88 103 LEU A C 1
ATOM 811 O O . LEU A 1 103 ? 5.928 8.636 10.938 1.00 90.88 103 LEU A O 1
ATOM 815 N N . LEU A 1 104 ? 4.064 9.007 9.741 1.00 91.44 104 LEU A N 1
ATOM 816 C CA . LEU A 1 104 ? 3.144 8.512 10.764 1.00 91.44 104 LEU A CA 1
ATOM 817 C C . LEU A 1 104 ? 2.949 6.993 10.715 1.00 91.44 104 LEU A C 1
ATOM 819 O O . LEU A 1 104 ? 2.457 6.423 11.683 1.00 91.44 104 LEU A O 1
ATOM 823 N N . SER A 1 105 ? 3.267 6.335 9.601 1.00 94.31 105 SER A N 1
ATOM 824 C CA . SER A 1 105 ? 2.885 4.938 9.377 1.00 94.31 105 SER A CA 1
ATOM 825 C C . SER A 1 105 ? 3.897 3.948 9.938 1.00 94.31 105 SER A C 1
ATOM 827 O O . SER A 1 105 ? 5.094 4.063 9.697 1.00 94.31 105 SER A O 1
ATOM 829 N N . SER A 1 106 ? 3.397 2.894 10.581 1.00 95.25 106 SER A N 1
ATOM 830 C CA . SER A 1 106 ? 4.167 1.665 10.800 1.00 95.25 106 SER A CA 1
ATOM 831 C C . SER A 1 106 ? 4.151 0.774 9.554 1.00 95.25 106 SER A C 1
ATOM 833 O O . SER A 1 106 ? 5.127 0.097 9.250 1.00 95.25 106 SER A O 1
ATOM 835 N N . VAL A 1 107 ? 3.046 0.785 8.798 1.00 96.50 107 VAL A N 1
ATOM 836 C CA . VAL A 1 107 ? 2.930 0.087 7.512 1.00 96.50 107 VAL A CA 1
ATOM 837 C C . VAL A 1 107 ? 2.441 1.063 6.454 1.00 96.50 107 VAL A C 1
ATOM 839 O O . VAL A 1 107 ? 1.303 1.533 6.488 1.00 96.50 107 VAL A O 1
ATOM 842 N N . PHE A 1 108 ? 3.306 1.352 5.494 1.00 96.94 108 PHE A N 1
ATOM 843 C CA . PHE A 1 108 ? 3.013 2.213 4.366 1.00 96.94 108 PHE A CA 1
ATOM 844 C C . PHE A 1 108 ? 2.710 1.368 3.129 1.00 96.94 108 PHE A C 1
ATOM 846 O O . PHE A 1 108 ? 3.586 0.701 2.580 1.00 96.94 108 PHE A O 1
ATOM 853 N N . ILE A 1 109 ? 1.460 1.391 2.673 1.00 97.50 109 ILE A N 1
ATOM 854 C CA . ILE A 1 109 ? 1.028 0.683 1.470 1.00 97.50 109 ILE A CA 1
ATOM 855 C C . ILE A 1 109 ? 1.069 1.654 0.293 1.00 97.50 109 ILE A C 1
ATOM 857 O O . ILE A 1 109 ? 0.267 2.587 0.214 1.00 97.50 109 ILE A O 1
ATOM 861 N N . TYR A 1 110 ? 1.978 1.409 -0.647 1.00 95.94 110 TYR A N 1
ATOM 862 C CA . TYR A 1 110 ? 2.025 2.102 -1.928 1.00 95.94 110 TYR A CA 1
ATOM 863 C C . TYR A 1 110 ? 1.178 1.330 -2.946 1.00 95.94 110 TYR A C 1
ATOM 865 O O . TYR A 1 110 ? 1.616 0.335 -3.517 1.00 95.94 110 TYR A O 1
ATOM 873 N N . ASN A 1 111 ? -0.072 1.759 -3.109 1.00 94.69 111 ASN A N 1
ATOM 874 C CA . ASN A 1 111 ? -1.083 1.165 -3.976 1.00 94.69 111 ASN A CA 1
ATOM 875 C C . ASN A 1 111 ? -0.943 1.708 -5.402 1.00 94.69 111 ASN A C 1
ATOM 877 O O . ASN A 1 111 ? -1.365 2.838 -5.682 1.00 94.69 111 ASN A O 1
ATOM 881 N N . GLU A 1 112 ? -0.431 0.871 -6.303 1.00 92.31 112 GLU A N 1
ATOM 882 C CA . GLU A 1 112 ? -0.356 1.169 -7.730 1.00 92.31 112 GLU A CA 1
ATOM 883 C C . GLU A 1 112 ? -0.951 0.067 -8.602 1.00 92.31 112 GLU A C 1
ATOM 885 O O . GLU A 1 112 ? -1.002 -1.084 -8.199 1.00 92.31 112 GLU A O 1
ATOM 890 N N . ARG A 1 113 ? -1.379 0.393 -9.824 1.00 87.88 113 ARG A N 1
ATOM 891 C CA . ARG A 1 113 ? -1.721 -0.633 -10.831 1.00 87.88 113 ARG A CA 1
ATOM 892 C C . ARG A 1 113 ? -0.484 -1.260 -11.468 1.00 87.88 113 ARG A C 1
ATOM 894 O O . ARG A 1 113 ? -0.461 -2.444 -11.764 1.00 87.88 113 ARG A O 1
ATOM 901 N N . GLN A 1 114 ? 0.556 -0.460 -11.671 1.00 84.06 114 GLN A N 1
ATOM 902 C CA . GLN A 1 114 ? 1.807 -0.920 -12.254 1.00 84.06 114 GLN A CA 1
ATOM 903 C C . GLN A 1 114 ? 2.972 -0.200 -11.584 1.00 84.06 114 GLN A C 1
ATOM 905 O O . GLN A 1 114 ? 2.971 1.023 -11.465 1.00 84.06 114 GLN A O 1
ATOM 910 N N . VAL A 1 115 ? 3.983 -0.958 -11.166 1.00 85.62 115 VAL A N 1
ATOM 911 C CA . VAL A 1 115 ? 5.211 -0.405 -10.579 1.00 85.62 115 VAL A CA 1
ATOM 912 C C . VAL A 1 115 ? 6.224 -0.167 -11.699 1.00 85.62 115 VAL A C 1
ATOM 914 O O . VAL A 1 115 ? 7.192 -0.904 -11.858 1.00 85.62 115 VAL A O 1
ATOM 917 N N . ALA A 1 116 ? 5.936 0.825 -12.539 1.00 87.94 116 ALA A N 1
ATOM 918 C CA . ALA A 1 116 ? 6.857 1.288 -13.573 1.00 87.94 116 ALA A CA 1
ATOM 919 C C . ALA A 1 116 ? 7.956 2.195 -12.975 1.00 87.94 116 ALA A C 1
ATOM 921 O O . ALA A 1 116 ? 7.864 2.631 -11.825 1.00 87.94 116 ALA A O 1
ATOM 922 N N . GLU A 1 117 ? 9.015 2.468 -13.746 1.00 89.50 117 GLU A N 1
ATOM 923 C CA . GLU A 1 117 ? 10.162 3.263 -13.270 1.00 89.50 117 GLU A CA 1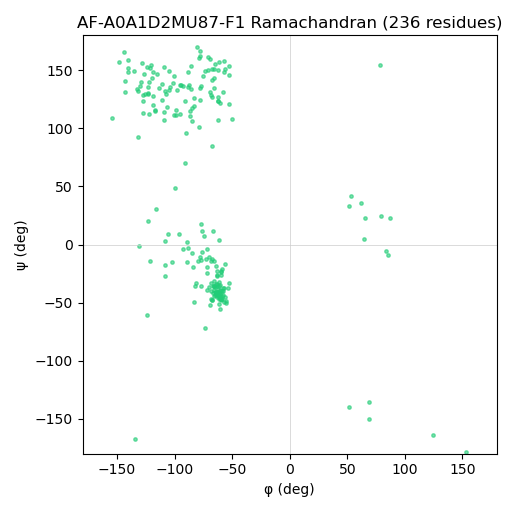
ATOM 924 C C . GLU A 1 117 ? 9.758 4.666 -12.801 1.00 89.50 117 GLU A C 1
ATOM 926 O O . GLU A 1 117 ? 10.272 5.139 -11.793 1.00 89.50 117 GLU A O 1
ATOM 931 N N . ASP A 1 118 ? 8.799 5.311 -13.469 1.00 89.50 118 ASP A N 1
ATOM 932 C CA . ASP A 1 118 ? 8.281 6.622 -13.067 1.00 89.50 118 ASP A CA 1
ATOM 933 C C . ASP A 1 118 ? 7.625 6.568 -11.678 1.00 89.50 118 ASP A C 1
ATOM 935 O O . ASP A 1 118 ? 7.889 7.420 -10.832 1.00 89.50 118 ASP A O 1
ATOM 939 N N . ALA A 1 119 ? 6.827 5.532 -11.399 1.00 90.44 119 ALA A N 1
ATOM 940 C CA . ALA A 1 119 ? 6.211 5.327 -10.090 1.00 90.44 119 ALA A CA 1
ATOM 941 C C . ALA A 1 119 ? 7.265 5.156 -8.981 1.00 90.44 119 ALA A C 1
ATOM 943 O O . ALA A 1 119 ? 7.128 5.743 -7.904 1.00 90.44 119 ALA A O 1
ATOM 944 N N . LEU A 1 120 ? 8.343 4.409 -9.252 1.00 93.81 120 LEU A N 1
ATOM 945 C CA . LEU A 1 120 ? 9.464 4.256 -8.319 1.00 93.81 120 LEU A CA 1
ATOM 946 C C . LEU A 1 120 ? 10.226 5.571 -8.117 1.00 93.81 120 LEU A C 1
ATOM 948 O O . LEU A 1 120 ? 10.553 5.918 -6.985 1.00 93.81 120 LEU A O 1
ATOM 952 N N . GLN A 1 121 ? 10.468 6.335 -9.181 1.00 92.19 121 GLN A N 1
ATOM 953 C CA . GLN A 1 121 ? 11.112 7.645 -9.085 1.00 92.19 121 GLN A CA 1
ATOM 954 C C . GLN A 1 121 ? 10.282 8.622 -8.243 1.00 92.19 121 GLN A C 1
ATOM 956 O O . GLN A 1 121 ? 10.825 9.270 -7.349 1.00 92.19 121 GLN A O 1
ATOM 961 N N . TYR A 1 122 ? 8.961 8.677 -8.448 1.00 89.56 122 TYR A N 1
ATOM 962 C CA . TYR A 1 122 ? 8.073 9.496 -7.617 1.00 89.56 122 TYR A CA 1
ATOM 963 C C . TYR A 1 122 ? 8.103 9.067 -6.151 1.00 89.56 122 TYR A C 1
ATOM 965 O O . TYR A 1 122 ? 8.252 9.913 -5.268 1.00 89.56 122 TYR A O 1
ATOM 973 N N . LEU A 1 123 ? 8.006 7.760 -5.888 1.00 92.56 123 LEU A N 1
ATOM 974 C CA . LEU A 1 123 ? 8.126 7.207 -4.542 1.00 92.56 123 LEU A CA 1
ATOM 975 C C . LEU A 1 123 ? 9.448 7.642 -3.896 1.00 92.56 123 LEU A C 1
ATOM 977 O O . LEU A 1 123 ? 9.442 8.169 -2.784 1.00 92.56 123 LEU A O 1
ATOM 981 N N . ARG A 1 124 ? 10.570 7.500 -4.609 1.00 92.81 124 ARG A N 1
ATOM 982 C CA . ARG A 1 124 ? 11.889 7.925 -4.131 1.00 92.81 124 ARG A CA 1
ATOM 983 C C . ARG A 1 124 ? 11.916 9.412 -3.775 1.00 92.81 124 ARG A C 1
ATOM 985 O O . ARG A 1 124 ? 12.328 9.742 -2.665 1.00 92.81 124 ARG A O 1
ATOM 992 N N . SER A 1 125 ? 11.442 10.290 -4.659 1.00 89.50 125 SER A N 1
ATOM 993 C CA . SER A 1 125 ? 11.426 11.737 -4.406 1.00 89.50 125 SER A CA 1
ATOM 994 C C . SER A 1 125 ? 10.594 12.113 -3.178 1.00 89.50 125 SER A C 1
ATOM 996 O O . SER A 1 125 ? 10.996 12.974 -2.395 1.00 89.50 125 SER A O 1
ATOM 998 N N . TYR A 1 126 ? 9.448 11.462 -2.963 1.00 88.62 126 TYR A N 1
ATOM 999 C CA . TYR A 1 126 ? 8.638 11.747 -1.781 1.00 88.62 126 TYR A CA 1
ATOM 1000 C C . TYR A 1 126 ? 9.284 11.256 -0.483 1.00 88.62 126 TYR A C 1
ATOM 1002 O O . TYR A 1 126 ? 9.194 11.939 0.538 1.00 88.62 126 TYR A O 1
ATOM 1010 N N . LEU A 1 127 ? 9.969 10.110 -0.513 1.00 90.94 127 LEU A N 1
ATOM 1011 C CA . LEU A 1 127 ? 10.716 9.602 0.640 1.00 90.94 127 LEU A CA 1
ATOM 1012 C C . LEU A 1 127 ? 11.898 10.510 0.996 1.00 90.94 127 LEU A C 1
ATOM 1014 O O . LEU A 1 127 ? 12.150 10.743 2.175 1.00 90.94 127 LEU A O 1
ATOM 1018 N N . GLU A 1 128 ? 12.595 11.054 -0.003 1.00 88.25 128 GLU A N 1
ATOM 1019 C CA . GLU A 1 128 ? 13.660 12.040 0.215 1.00 88.25 128 GLU A CA 1
ATOM 1020 C C . GLU A 1 128 ? 13.129 13.299 0.899 1.00 88.25 128 GLU A C 1
ATOM 1022 O O . GLU A 1 128 ? 13.728 13.766 1.868 1.00 88.25 128 GLU A O 1
ATOM 1027 N N . LEU A 1 129 ? 11.978 13.817 0.457 1.00 85.38 129 LEU A N 1
ATOM 1028 C CA . LEU A 1 129 ? 11.361 14.969 1.110 1.00 85.38 129 LEU A CA 1
ATOM 1029 C C . LEU A 1 129 ? 10.936 14.649 2.549 1.00 85.38 129 LEU A C 1
ATOM 1031 O O . LEU A 1 129 ? 11.139 15.470 3.442 1.00 85.38 129 LEU A O 1
ATOM 1035 N N . ALA A 1 130 ? 10.365 13.465 2.782 1.00 87.81 130 ALA A N 1
ATOM 1036 C CA . ALA A 1 130 ? 9.947 13.032 4.112 1.00 87.81 130 ALA A CA 1
ATOM 1037 C C . ALA A 1 130 ? 11.137 12.957 5.082 1.00 87.81 130 ALA A C 1
ATOM 1039 O O . ALA A 1 130 ? 11.064 13.509 6.176 1.00 87.81 130 ALA A O 1
ATOM 1040 N N . LYS A 1 131 ? 12.256 12.357 4.652 1.00 84.69 131 LYS A N 1
ATOM 1041 C CA . LYS A 1 131 ? 13.508 12.306 5.427 1.00 84.69 131 LYS A CA 1
ATOM 1042 C C . LYS A 1 131 ? 14.141 13.681 5.629 1.00 84.69 131 LYS A C 1
ATOM 1044 O O . LYS A 1 131 ? 14.698 13.977 6.682 1.00 84.69 131 LYS A O 1
ATOM 1049 N N . PHE A 1 132 ? 14.046 14.560 4.635 1.00 81.94 132 PHE A N 1
ATOM 1050 C CA . PHE A 1 132 ? 14.523 15.930 4.791 1.00 81.94 132 PHE A CA 1
ATOM 1051 C C . PHE A 1 132 ? 13.725 16.681 5.868 1.00 81.94 132 PHE A C 1
ATOM 1053 O O . PHE A 1 132 ? 14.307 17.381 6.698 1.00 81.94 132 PHE A O 1
ATOM 1060 N N . ALA A 1 133 ? 12.401 16.502 5.896 1.00 78.06 133 ALA A N 1
ATOM 1061 C CA . ALA A 1 133 ? 11.515 17.150 6.860 1.00 78.06 133 ALA A CA 1
ATOM 1062 C C . ALA A 1 133 ? 11.779 16.735 8.318 1.00 78.06 133 ALA A C 1
ATOM 1064 O O . ALA A 1 133 ? 11.392 17.459 9.234 1.00 78.06 133 ALA A O 1
ATOM 1065 N N . THR A 1 134 ? 12.460 15.612 8.547 1.00 74.44 134 THR A N 1
ATOM 1066 C CA . THR A 1 134 ? 12.775 15.120 9.891 1.00 74.44 134 THR A CA 1
ATOM 1067 C C . THR A 1 134 ? 14.090 15.633 10.475 1.00 74.44 134 THR A C 1
ATOM 1069 O O . THR A 1 134 ? 14.433 15.270 11.596 1.00 74.44 134 THR A O 1
ATOM 1072 N N . GLY A 1 135 ? 14.813 16.507 9.767 1.00 62.75 135 GLY A N 1
ATOM 1073 C CA . GLY A 1 135 ? 15.951 17.234 10.341 1.00 62.75 135 GLY A CA 1
ATOM 1074 C C . GLY A 1 135 ? 17.304 16.516 10.282 1.00 62.75 135 GLY A C 1
ATOM 1075 O O . GLY A 1 135 ? 18.206 16.885 11.027 1.00 62.75 135 GLY A O 1
ATOM 1076 N N . GLU A 1 136 ? 17.502 15.557 9.367 1.00 57.62 136 GLU A N 1
ATOM 1077 C CA . GLU A 1 136 ? 18.776 14.818 9.186 1.00 57.62 136 GLU A CA 1
ATOM 1078 C C . GLU A 1 136 ? 20.002 15.692 8.797 1.00 57.62 136 GLU A C 1
ATOM 1080 O O . GLU A 1 136 ? 21.093 15.168 8.583 1.00 57.62 136 GLU A O 1
ATOM 1085 N N . ASN A 1 137 ? 19.872 17.023 8.718 1.00 52.09 137 ASN A N 1
ATOM 1086 C CA . ASN A 1 137 ? 20.933 17.941 8.280 1.00 52.09 137 ASN A CA 1
ATOM 1087 C C . ASN A 1 137 ? 21.606 18.763 9.394 1.00 52.09 137 ASN A C 1
ATOM 1089 O O . ASN A 1 137 ? 22.415 19.636 9.081 1.00 52.09 137 ASN A O 1
ATOM 1093 N N . ASP A 1 138 ? 21.360 18.492 10.678 1.00 50.62 138 ASP A N 1
ATOM 1094 C CA . ASP A 1 138 ? 21.914 19.314 11.773 1.00 50.62 138 ASP A CA 1
ATOM 1095 C C . ASP A 1 138 ? 23.408 19.052 12.092 1.00 50.62 138 ASP A C 1
ATOM 1097 O O . ASP A 1 138 ? 23.912 19.393 13.161 1.00 50.62 138 ASP A O 1
ATOM 1101 N N . GLY A 1 139 ? 24.157 18.422 11.176 1.00 52.59 139 GLY A N 1
ATOM 1102 C CA . GLY A 1 139 ? 25.610 18.222 11.290 1.00 52.59 139 GLY A CA 1
ATOM 1103 C C . GLY A 1 139 ? 26.061 17.326 12.453 1.00 52.59 139 GLY A C 1
ATOM 1104 O O . GLY A 1 139 ? 27.262 17.165 12.674 1.00 52.59 139 GLY A O 1
ATOM 1105 N N . SER A 1 140 ? 25.124 16.733 13.199 1.00 50.16 140 SER A N 1
ATOM 1106 C CA . SER A 1 140 ? 25.435 15.832 14.302 1.00 50.16 140 SER A CA 1
ATOM 1107 C C . SER A 1 140 ? 25.818 14.455 13.749 1.00 50.16 140 SER A C 1
ATOM 1109 O O . SER A 1 140 ? 25.068 13.815 13.006 1.00 50.16 140 SER A O 1
ATOM 1111 N N . SER A 1 141 ? 27.005 13.979 14.124 1.00 47.41 141 SER A N 1
ATOM 1112 C CA . SER A 1 141 ? 27.583 12.684 13.731 1.00 47.41 141 SER A CA 1
ATOM 1113 C C . SER A 1 141 ? 26.825 11.461 14.278 1.00 47.41 141 SER A C 1
ATOM 1115 O O . SER A 1 141 ? 27.344 10.351 14.226 1.00 47.41 141 SER A O 1
ATOM 1117 N N . ASN A 1 142 ? 25.626 11.678 14.822 1.00 45.88 142 ASN A N 1
ATOM 1118 C CA . ASN A 1 142 ? 24.747 10.699 15.452 1.00 45.88 142 ASN A CA 1
ATOM 1119 C C . ASN A 1 142 ? 23.356 10.664 14.796 1.00 45.88 142 ASN A C 1
ATOM 1121 O O . ASN A 1 142 ? 22.403 10.209 15.420 1.00 45.88 142 ASN A O 1
ATOM 1125 N N . SER A 1 143 ? 23.226 11.162 13.561 1.00 49.62 143 SER A N 1
ATOM 1126 C CA . SER A 1 143 ? 21.974 11.083 12.803 1.00 49.62 143 SER A CA 1
ATOM 1127 C C . SER A 1 143 ? 21.692 9.617 12.457 1.00 49.62 143 SER A C 1
ATOM 1129 O O . SER A 1 143 ? 22.096 9.131 11.400 1.00 49.62 143 SER A O 1
ATOM 1131 N N . GLU A 1 144 ? 21.059 8.885 13.378 1.00 53.97 144 GLU A N 1
ATOM 1132 C CA . GLU A 1 144 ? 20.325 7.667 13.049 1.00 53.97 144 GLU A CA 1
ATOM 1133 C C . GLU A 1 144 ? 19.405 8.042 11.891 1.00 53.97 144 GLU A C 1
ATOM 1135 O O . GLU A 1 144 ? 18.483 8.840 12.062 1.00 53.97 144 GLU A O 1
ATOM 1140 N N . ARG A 1 145 ? 19.727 7.558 10.685 1.00 57.69 145 ARG A N 1
ATOM 1141 C CA . ARG A 1 145 ? 18.862 7.754 9.524 1.00 57.69 145 ARG A CA 1
ATOM 1142 C C . ARG A 1 145 ? 17.481 7.277 9.929 1.00 57.69 145 ARG A C 1
ATOM 1144 O O . ARG A 1 145 ? 17.339 6.110 10.302 1.00 57.69 145 ARG A O 1
ATOM 1151 N N . LEU A 1 146 ? 16.489 8.157 9.862 1.00 66.94 146 LEU A N 1
ATOM 1152 C CA . LEU A 1 146 ? 15.120 7.779 10.149 1.00 66.94 146 LEU A CA 1
ATOM 1153 C C . LEU A 1 146 ? 14.729 6.731 9.123 1.00 66.94 146 LEU A C 1
ATOM 1155 O O . LEU A 1 146 ? 14.608 6.989 7.924 1.00 66.94 146 LEU A O 1
ATOM 1159 N N . THR A 1 147 ? 14.642 5.507 9.617 1.00 81.06 147 THR A N 1
ATOM 1160 C CA . THR A 1 147 ? 14.256 4.350 8.838 1.00 81.06 147 THR A CA 1
ATOM 1161 C C . THR A 1 147 ? 12.786 4.150 9.148 1.00 81.06 147 THR A C 1
ATOM 1163 O O . THR A 1 147 ? 12.393 3.983 10.301 1.00 81.06 147 THR A O 1
ATOM 1166 N N . PHE A 1 148 ? 11.949 4.299 8.129 1.00 92.62 148 PHE A N 1
ATOM 1167 C CA . PHE A 1 148 ? 10.536 3.977 8.233 1.00 92.62 148 PHE A CA 1
ATOM 1168 C C . PHE A 1 148 ? 10.401 2.469 8.467 1.00 92.62 148 PHE A C 1
ATOM 1170 O O . PHE A 1 148 ? 11.275 1.700 8.089 1.00 92.62 148 PHE A O 1
ATOM 1177 N N . GLN A 1 149 ? 9.309 2.017 9.071 1.00 94.31 149 GLN A N 1
ATOM 1178 C CA . GLN A 1 149 ? 9.205 0.608 9.461 1.00 94.31 149 GLN A CA 1
ATOM 1179 C C . GLN A 1 149 ? 8.981 -0.293 8.239 1.00 94.31 149 GLN A C 1
ATOM 1181 O O . GLN A 1 149 ? 9.896 -0.984 7.800 1.00 94.31 149 GLN A O 1
ATOM 1186 N N . LYS A 1 150 ? 7.790 -0.255 7.626 1.00 96.88 150 LYS A N 1
ATOM 1187 C CA . LYS A 1 150 ? 7.447 -1.187 6.543 1.00 96.88 150 LYS A CA 1
ATOM 1188 C C . LYS A 1 150 ? 6.840 -0.523 5.315 1.00 96.88 150 LYS A C 1
ATOM 1190 O O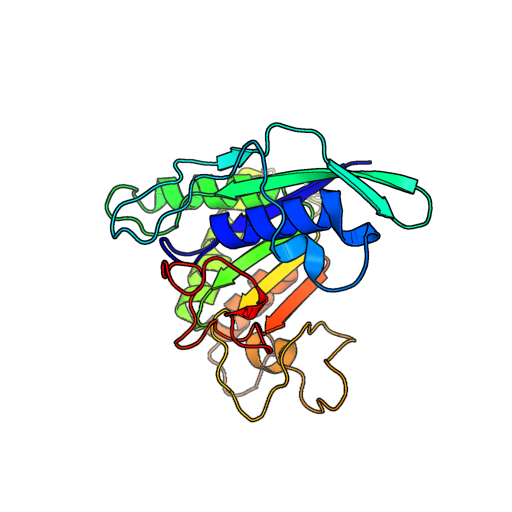 . LYS A 1 150 ? 5.868 0.222 5.433 1.00 96.88 150 LYS A O 1
ATOM 1195 N N . LEU A 1 151 ? 7.349 -0.872 4.135 1.00 97.69 151 LEU A N 1
ATOM 1196 C CA . LEU A 1 151 ? 6.745 -0.579 2.832 1.00 97.69 151 LEU A CA 1
ATOM 1197 C C . LEU A 1 151 ? 6.105 -1.840 2.247 1.00 97.69 151 LEU A C 1
ATOM 1199 O O . LEU A 1 151 ? 6.740 -2.888 2.164 1.00 97.69 151 LEU A O 1
ATOM 1203 N N . ILE A 1 152 ? 4.873 -1.722 1.756 1.00 97.88 152 ILE A N 1
ATOM 1204 C CA . ILE A 1 152 ? 4.251 -2.734 0.898 1.00 97.88 152 ILE A CA 1
ATOM 1205 C C . ILE A 1 152 ? 3.853 -2.072 -0.418 1.00 97.88 152 ILE A C 1
ATOM 1207 O O . ILE A 1 152 ? 2.933 -1.255 -0.459 1.00 97.88 152 ILE A O 1
ATOM 1211 N N . CYS A 1 153 ? 4.513 -2.442 -1.512 1.00 97.25 153 CYS A N 1
ATOM 1212 C CA . CYS A 1 153 ? 4.060 -2.092 -2.853 1.00 97.25 153 CYS A CA 1
ATOM 1213 C C . CYS A 1 153 ? 2.918 -3.028 -3.251 1.00 97.25 153 CYS A C 1
ATOM 1215 O O . CYS A 1 153 ? 3.132 -4.183 -3.615 1.00 97.25 153 CYS A O 1
ATOM 1217 N N . LEU A 1 154 ? 1.692 -2.526 -3.153 1.00 97.62 154 LEU A N 1
ATOM 1218 C CA . LEU A 1 154 ? 0.498 -3.243 -3.570 1.00 97.62 154 LEU A CA 1
ATOM 1219 C C . LEU A 1 154 ? 0.258 -2.991 -5.057 1.00 97.62 154 LEU A C 1
ATOM 1221 O O . LEU A 1 154 ? -0.049 -1.863 -5.445 1.00 97.62 154 LEU A O 1
ATOM 1225 N N . ILE A 1 155 ? 0.357 -4.048 -5.858 1.00 96.00 155 ILE A N 1
ATOM 1226 C CA . ILE A 1 155 ? 0.133 -4.019 -7.301 1.00 96.00 155 ILE A CA 1
ATOM 1227 C C . ILE A 1 155 ? -1.282 -4.512 -7.580 1.00 96.00 155 ILE A C 1
ATOM 1229 O O . ILE A 1 155 ? -1.606 -5.671 -7.335 1.00 96.00 155 ILE A O 1
ATOM 1233 N N . ARG A 1 156 ? -2.139 -3.602 -8.032 1.00 93.94 156 ARG A N 1
ATOM 1234 C CA . ARG A 1 156 ? -3.555 -3.823 -8.338 1.00 93.94 156 ARG A CA 1
ATOM 1235 C C . ARG A 1 156 ? -3.719 -4.278 -9.775 1.00 93.94 156 ARG A C 1
ATOM 1237 O O . ARG A 1 156 ? -3.002 -3.785 -10.636 1.00 93.94 156 ARG A O 1
ATOM 1244 N N . ASP A 1 157 ? -4.732 -5.099 -10.033 1.00 92.00 157 ASP A N 1
ATOM 1245 C CA . ASP A 1 157 ? -5.025 -5.599 -11.380 1.00 92.00 157 ASP A CA 1
ATOM 1246 C C . ASP A 1 157 ? -3.774 -6.244 -12.008 1.00 92.00 157 ASP A C 1
ATOM 1248 O O . ASP A 1 157 ? -3.434 -5.989 -13.160 1.00 92.00 157 ASP A O 1
ATOM 1252 N N . PHE A 1 158 ? -3.035 -7.010 -11.200 1.00 94.12 158 PHE A N 1
ATOM 1253 C CA . PHE A 1 158 ? -1.773 -7.606 -11.608 1.00 94.12 158 PHE A CA 1
ATOM 1254 C C . PHE A 1 158 ? -2.009 -8.677 -12.679 1.00 94.12 158 PHE A C 1
ATOM 1256 O O . PHE A 1 158 ? -2.799 -9.597 -12.481 1.00 94.12 158 PHE A O 1
ATOM 1263 N N . GLU A 1 159 ? -1.304 -8.558 -13.803 1.00 90.06 159 GLU A N 1
ATOM 1264 C CA . GLU A 1 159 ? -1.423 -9.450 -14.958 1.00 90.06 159 GLU A CA 1
ATOM 1265 C C . GLU A 1 159 ? -0.021 -9.886 -15.403 1.00 90.06 159 GLU A C 1
ATOM 1267 O O . GLU A 1 159 ? 0.651 -9.195 -16.171 1.00 90.06 159 GLU A O 1
ATOM 1272 N N . ALA A 1 160 ? 0.447 -11.023 -14.885 1.00 90.50 160 ALA A N 1
ATOM 1273 C CA . ALA A 1 160 ? 1.667 -11.678 -15.347 1.00 90.50 160 ALA A CA 1
ATOM 1274 C C . ALA A 1 160 ? 1.599 -13.182 -15.056 1.00 90.50 160 ALA A C 1
ATOM 1276 O O . ALA A 1 160 ? 1.732 -13.598 -13.908 1.00 90.50 160 ALA A O 1
ATOM 1277 N N . ASP A 1 161 ? 1.440 -13.995 -16.104 1.00 88.12 161 ASP A N 1
ATOM 1278 C CA . ASP A 1 161 ? 1.234 -15.451 -15.997 1.00 88.12 161 ASP A CA 1
ATOM 1279 C C . ASP A 1 161 ? 2.376 -16.196 -15.275 1.00 88.12 161 ASP A C 1
ATOM 1281 O O . ASP A 1 161 ? 2.199 -17.312 -14.793 1.00 88.12 161 ASP A O 1
ATOM 1285 N N . GLU A 1 162 ? 3.565 -15.593 -15.209 1.00 92.94 162 GLU A N 1
ATOM 1286 C CA . GLU A 1 162 ? 4.760 -16.157 -14.569 1.00 92.94 162 GLU A CA 1
ATOM 1287 C C . GLU A 1 162 ? 4.840 -15.915 -13.047 1.00 92.94 162 GLU A C 1
ATOM 1289 O O . GLU A 1 162 ? 5.729 -16.460 -12.381 1.00 92.94 162 GLU A O 1
ATOM 1294 N N . TYR A 1 163 ? 3.925 -15.116 -12.485 1.00 95.06 163 TYR A N 1
ATOM 1295 C CA . TYR A 1 163 ? 3.880 -14.787 -11.061 1.00 95.06 163 TYR A CA 1
ATOM 1296 C C . TYR A 1 163 ? 2.514 -15.097 -10.451 1.00 95.06 163 TYR A C 1
ATOM 1298 O O . TYR A 1 163 ? 1.476 -14.630 -10.909 1.00 95.06 163 TYR A O 1
ATOM 1306 N N . MET A 1 164 ? 2.529 -15.822 -9.338 1.00 95.62 164 MET A N 1
ATOM 1307 C CA . MET A 1 164 ? 1.340 -16.067 -8.526 1.00 95.62 164 MET A CA 1
ATOM 1308 C C . MET A 1 164 ? 0.890 -14.800 -7.781 1.00 95.62 164 MET A C 1
ATOM 1310 O O . MET A 1 164 ? 1.713 -13.975 -7.367 1.00 95.62 164 MET A O 1
ATOM 1314 N N . PHE A 1 165 ? -0.411 -14.677 -7.521 1.00 96.12 165 PHE A N 1
ATOM 1315 C CA . PHE A 1 165 ? -0.936 -13.654 -6.614 1.00 96.12 165 PHE A CA 1
ATOM 1316 C C . PHE A 1 165 ? -0.481 -13.895 -5.168 1.00 96.12 165 PHE A C 1
ATOM 1318 O O . PHE A 1 165 ? -0.267 -15.033 -4.743 1.00 96.12 165 PHE A O 1
ATOM 1325 N N . GLY A 1 166 ? -0.361 -12.816 -4.396 1.00 96.50 166 GLY A N 1
ATOM 1326 C CA . GLY A 1 166 ? -0.011 -12.861 -2.979 1.00 96.50 166 GLY A CA 1
ATOM 1327 C C . GLY A 1 166 ? 1.209 -12.022 -2.611 1.00 96.50 166 GLY A C 1
ATOM 1328 O O . GLY A 1 166 ? 1.626 -11.125 -3.343 1.00 96.50 166 GLY A O 1
ATOM 1329 N N . TYR A 1 167 ? 1.751 -12.299 -1.425 1.00 97.69 167 TYR A N 1
ATOM 1330 C CA . TYR A 1 167 ? 2.798 -11.498 -0.798 1.00 97.69 167 TYR A CA 1
ATOM 1331 C C . TYR A 1 167 ? 4.205 -12.039 -1.072 1.00 97.69 167 TYR A C 1
ATOM 1333 O O . TYR A 1 167 ? 4.463 -13.238 -0.956 1.00 97.69 167 TYR A O 1
ATOM 1341 N N . TYR A 1 168 ? 5.116 -11.120 -1.366 1.00 98.06 168 TYR A N 1
ATOM 1342 C CA . TYR A 1 168 ? 6.524 -11.342 -1.653 1.00 98.06 168 TYR A CA 1
ATOM 1343 C C . TYR A 1 168 ? 7.374 -10.449 -0.749 1.00 98.06 168 TYR A C 1
ATOM 1345 O O . TYR A 1 168 ? 7.178 -9.234 -0.723 1.00 98.06 168 TYR A O 1
ATOM 1353 N N . ASP A 1 169 ? 8.352 -11.029 -0.064 1.00 96.81 169 ASP A N 1
ATOM 1354 C CA . ASP A 1 169 ? 9.430 -10.293 0.605 1.00 96.81 169 ASP A CA 1
ATOM 1355 C C . ASP A 1 169 ? 10.784 -10.957 0.307 1.00 96.81 169 ASP A C 1
ATOM 1357 O O . ASP A 1 169 ? 10.876 -11.778 -0.606 1.00 96.81 169 ASP A O 1
ATOM 1361 N N . ASP A 1 170 ? 11.847 -10.598 1.027 1.00 94.88 170 ASP A N 1
ATOM 1362 C CA . ASP A 1 170 ? 13.189 -11.161 0.802 1.00 94.88 170 ASP A CA 1
ATOM 1363 C C . ASP A 1 170 ? 13.284 -12.670 1.057 1.00 94.88 170 ASP A C 1
ATOM 1365 O O . ASP A 1 170 ? 14.170 -13.343 0.531 1.00 94.88 170 ASP A O 1
ATOM 1369 N N . THR A 1 171 ? 12.373 -13.210 1.863 1.00 94.00 171 THR A N 1
ATOM 1370 C CA . THR A 1 171 ? 12.386 -14.596 2.346 1.00 94.00 171 THR A CA 1
ATOM 1371 C C . THR A 1 171 ? 11.140 -15.394 1.966 1.00 94.00 171 THR A C 1
ATOM 1373 O O . THR A 1 171 ? 11.153 -16.621 2.053 1.00 94.00 171 THR A O 1
ATOM 1376 N N . ASN A 1 172 ? 10.079 -14.723 1.523 1.00 94.75 172 ASN A N 1
ATOM 1377 C CA . ASN A 1 172 ? 8.775 -15.310 1.265 1.00 94.75 172 ASN A CA 1
ATOM 1378 C C . ASN A 1 172 ? 8.324 -15.092 -0.184 1.00 94.75 172 ASN A C 1
ATOM 1380 O O . ASN A 1 172 ? 8.452 -14.004 -0.746 1.00 94.75 172 ASN A O 1
ATOM 1384 N N . CYS A 1 173 ? 7.710 -16.123 -0.760 1.00 96.31 173 CYS A N 1
ATOM 1385 C CA . CYS A 1 173 ? 6.946 -16.043 -2.001 1.00 96.31 173 CYS A CA 1
ATOM 1386 C C . CYS A 1 173 ? 5.688 -16.925 -1.897 1.00 96.31 173 CYS A C 1
ATOM 1388 O O . CYS A 1 173 ? 5.652 -17.836 -1.061 1.00 96.31 173 CYS A O 1
ATOM 1390 N N . PRO A 1 174 ? 4.646 -16.676 -2.712 1.00 96.19 174 PRO A N 1
ATOM 1391 C CA . PRO A 1 174 ? 3.462 -17.526 -2.742 1.00 96.19 174 PRO A CA 1
ATOM 1392 C C . PRO A 1 174 ? 3.802 -18.989 -3.047 1.00 96.19 174 PRO A C 1
ATOM 1394 O O . PRO A 1 174 ? 4.767 -19.298 -3.746 1.00 96.19 174 PRO A O 1
ATOM 1397 N N . SER A 1 175 ? 2.985 -19.913 -2.538 1.00 93.62 175 SER A N 1
ATOM 1398 C CA . SER A 1 175 ? 3.211 -21.346 -2.745 1.00 93.62 175 SER A CA 1
ATOM 1399 C C . SER A 1 175 ? 3.236 -21.698 -4.237 1.00 93.62 175 SER A C 1
ATOM 1401 O O . SER A 1 175 ? 2.356 -21.294 -4.992 1.00 93.62 175 SER A O 1
ATOM 1403 N N . GLY A 1 176 ? 4.251 -22.454 -4.659 1.00 92.31 176 GLY A N 1
ATOM 1404 C CA . GLY A 1 176 ? 4.449 -22.839 -6.060 1.00 92.31 176 GLY A CA 1
ATOM 1405 C C . GLY A 1 176 ? 5.198 -21.809 -6.912 1.00 92.31 176 GLY A C 1
ATOM 1406 O O . GLY A 1 176 ? 5.600 -22.141 -8.025 1.00 92.31 176 GLY A O 1
ATOM 1407 N N . GLN A 1 177 ? 5.450 -20.603 -6.396 1.00 95.38 177 GLN A N 1
ATOM 1408 C CA . GLN A 1 177 ? 6.260 -19.604 -7.080 1.00 95.38 177 GLN A CA 1
ATOM 1409 C C . GLN A 1 177 ? 7.755 -19.927 -6.959 1.00 95.38 177 GLN A C 1
ATOM 1411 O O . GLN A 1 177 ? 8.251 -20.263 -5.886 1.00 95.38 177 GLN A O 1
ATOM 1416 N N . THR A 1 178 ? 8.494 -19.799 -8.062 1.00 91.25 178 THR A N 1
ATOM 1417 C CA . THR A 1 178 ? 9.948 -20.049 -8.099 1.00 91.25 178 THR A CA 1
ATOM 1418 C C . THR A 1 178 ? 10.770 -18.772 -8.240 1.00 91.25 178 THR A C 1
ATOM 1420 O O . THR A 1 178 ? 11.910 -18.720 -7.781 1.00 91.25 178 THR A O 1
ATOM 1423 N N . VAL A 1 179 ? 10.197 -17.733 -8.854 1.00 93.75 179 VAL A N 1
ATOM 1424 C CA . VAL A 1 179 ? 10.843 -16.432 -9.066 1.00 93.75 179 VAL A CA 1
ATOM 1425 C C . VAL A 1 179 ? 10.206 -15.389 -8.158 1.00 93.75 179 VAL A C 1
ATOM 1427 O O . VAL A 1 179 ? 8.985 -15.266 -8.099 1.00 93.75 179 VAL A O 1
ATOM 1430 N N . ASN A 1 180 ? 11.026 -14.614 -7.456 1.00 95.81 180 ASN A N 1
ATOM 1431 C CA . ASN A 1 180 ? 10.539 -13.620 -6.510 1.00 95.81 180 ASN A CA 1
ATOM 1432 C C . ASN A 1 180 ? 10.191 -12.295 -7.219 1.00 95.81 180 ASN A C 1
ATOM 1434 O O . ASN A 1 180 ? 11.073 -11.632 -7.766 1.00 95.81 180 ASN A O 1
ATOM 1438 N N . LEU A 1 181 ? 8.915 -11.893 -7.176 1.00 96.62 181 LEU A N 1
ATOM 1439 C CA . LEU A 1 181 ? 8.430 -10.653 -7.792 1.00 96.62 181 LEU A CA 1
ATOM 1440 C C . LEU A 1 181 ? 9.032 -9.394 -7.150 1.00 96.62 181 LEU A C 1
ATOM 1442 O O . LEU A 1 181 ? 9.355 -8.445 -7.864 1.00 96.62 181 LEU A O 1
ATOM 1446 N N . LYS A 1 182 ? 9.246 -9.381 -5.825 1.00 96.50 182 LYS A N 1
ATOM 1447 C CA . LYS A 1 182 ? 9.957 -8.277 -5.161 1.00 96.50 182 LYS A CA 1
ATOM 1448 C C . LYS A 1 182 ? 11.356 -8.133 -5.754 1.00 96.50 182 LYS A C 1
ATOM 1450 O O . LYS A 1 182 ? 11.739 -7.029 -6.126 1.00 96.50 182 LYS A O 1
ATOM 1455 N N . GLN A 1 183 ? 12.083 -9.239 -5.917 1.00 95.38 183 GLN A N 1
ATOM 1456 C CA . GLN A 1 183 ? 13.414 -9.214 -6.527 1.00 95.38 183 GLN A CA 1
ATOM 1457 C C . GLN A 1 183 ? 13.372 -8.766 -7.995 1.00 95.38 183 GLN A C 1
ATOM 1459 O O . GLN A 1 183 ? 14.286 -8.080 -8.441 1.00 95.38 183 GLN A O 1
ATOM 1464 N N . ALA A 1 184 ? 12.324 -9.102 -8.747 1.00 93.75 184 ALA A N 1
ATOM 1465 C CA . ALA A 1 184 ? 12.159 -8.614 -10.116 1.00 93.75 184 ALA A CA 1
ATOM 1466 C C . ALA A 1 184 ? 11.949 -7.087 -10.175 1.00 93.75 184 ALA A C 1
ATOM 1468 O O . ALA A 1 184 ? 12.451 -6.432 -11.086 1.00 93.75 184 ALA A O 1
ATOM 1469 N N . ILE A 1 185 ? 11.242 -6.512 -9.196 1.00 94.44 185 ILE A N 1
ATOM 1470 C CA . ILE A 1 185 ? 10.935 -5.075 -9.146 1.00 94.44 185 ILE A CA 1
ATOM 1471 C C . ILE A 1 185 ? 12.085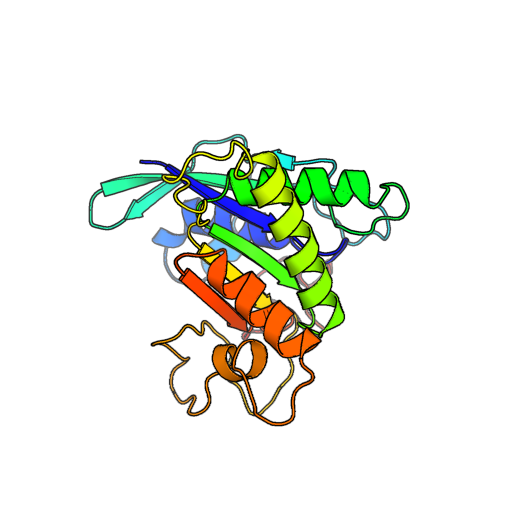 -4.269 -8.539 1.00 94.44 185 ILE A C 1
ATOM 1473 O O . ILE A 1 185 ? 12.508 -3.279 -9.133 1.00 94.44 185 ILE A O 1
ATOM 1477 N N . PHE A 1 186 ? 12.600 -4.680 -7.379 1.00 95.44 186 PHE A N 1
ATOM 1478 C CA . PHE A 1 186 ? 13.584 -3.937 -6.579 1.00 95.44 186 PHE A CA 1
ATOM 1479 C C . PHE A 1 186 ? 15.020 -4.458 -6.705 1.00 95.44 186 PHE A C 1
ATOM 1481 O O . PHE A 1 186 ? 15.961 -3.751 -6.343 1.00 95.44 186 PHE A O 1
ATOM 1488 N N . GLY A 1 187 ? 15.217 -5.661 -7.244 1.00 94.19 187 GLY A N 1
ATOM 1489 C CA . GLY A 1 187 ? 16.543 -6.240 -7.420 1.00 94.19 187 GLY A CA 1
ATOM 1490 C C . GLY A 1 187 ? 17.387 -5.466 -8.429 1.00 94.19 187 GLY A C 1
ATOM 1491 O O . GLY A 1 187 ? 16.910 -4.973 -9.451 1.00 94.19 187 GLY A O 1
ATOM 1492 N N . LEU A 1 188 ? 18.685 -5.374 -8.147 1.00 95.31 188 LEU A N 1
ATOM 1493 C CA . LEU A 1 188 ? 19.641 -4.722 -9.034 1.00 95.31 188 LEU A CA 1
ATOM 1494 C C . LEU A 1 188 ? 20.143 -5.715 -10.083 1.00 95.31 188 LEU A C 1
ATOM 1496 O O . LEU A 1 188 ? 20.573 -6.818 -9.746 1.00 95.31 188 LEU A O 1
ATOM 1500 N N . SER A 1 189 ? 20.175 -5.300 -11.351 1.00 92.38 189 SER A N 1
ATOM 1501 C CA . SER A 1 189 ? 20.818 -6.069 -12.422 1.00 92.38 189 SER A CA 1
ATOM 1502 C C . SER A 1 189 ? 21.927 -5.266 -13.121 1.00 92.38 189 SER A C 1
ATOM 1504 O O . SER A 1 189 ? 21.880 -4.030 -13.158 1.00 92.38 189 SER A O 1
ATOM 1506 N N . PRO A 1 190 ? 22.964 -5.927 -13.681 1.00 91.44 190 PRO A N 1
ATOM 1507 C CA . PRO A 1 190 ? 24.103 -5.234 -14.286 1.00 91.44 190 PRO A CA 1
ATOM 1508 C C . PRO A 1 190 ? 23.714 -4.259 -15.404 1.00 91.44 190 PRO A C 1
ATOM 1510 O O . PRO A 1 190 ? 24.291 -3.174 -15.469 1.00 91.44 190 PRO A O 1
ATOM 1513 N N . GLY A 1 191 ? 22.713 -4.615 -16.218 1.00 92.88 191 GLY A N 1
ATOM 1514 C CA . GLY A 1 191 ? 22.260 -3.843 -17.382 1.00 92.88 191 GLY A CA 1
ATOM 1515 C C . GLY A 1 191 ? 21.420 -2.601 -17.070 1.00 92.88 191 GLY A C 1
ATOM 1516 O O . GLY A 1 191 ? 21.111 -1.844 -17.984 1.00 92.88 191 GLY A O 1
ATOM 1517 N N . MET A 1 192 ? 21.052 -2.369 -15.808 1.00 94.38 192 MET A N 1
ATOM 1518 C CA . MET A 1 192 ? 20.280 -1.184 -15.423 1.00 94.38 192 MET A CA 1
ATOM 1519 C C . MET A 1 192 ? 21.122 0.092 -15.444 1.00 94.38 192 MET A C 1
ATOM 1521 O O . MET A 1 192 ? 22.320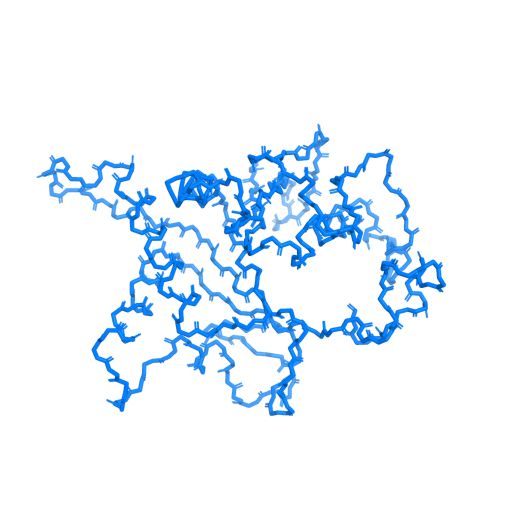 0.071 -15.129 1.00 94.38 192 MET A O 1
ATOM 1525 N N . SER A 1 193 ? 20.464 1.216 -15.740 1.00 96.06 193 SER A N 1
ATOM 1526 C CA . SER A 1 193 ? 21.057 2.548 -15.613 1.00 96.06 193 SER A CA 1
ATOM 1527 C C . SER A 1 193 ? 21.455 2.841 -14.160 1.00 96.06 193 SER A C 1
ATOM 1529 O O . SER A 1 193 ? 20.926 2.251 -13.216 1.00 96.06 193 SER A O 1
ATOM 1531 N N . ALA A 1 194 ? 22.399 3.766 -13.971 1.00 95.81 194 ALA A N 1
ATOM 1532 C CA . ALA A 1 194 ? 22.807 4.199 -12.634 1.00 95.81 194 ALA A CA 1
ATOM 1533 C C . ALA A 1 194 ? 21.630 4.801 -11.845 1.00 95.81 194 ALA A C 1
ATOM 1535 O O . ALA A 1 194 ? 21.463 4.491 -10.673 1.00 95.81 194 ALA A O 1
ATOM 1536 N N . GLU A 1 195 ? 20.778 5.579 -12.514 1.00 94.94 195 GLU A N 1
ATOM 1537 C CA . GLU A 1 195 ? 19.583 6.202 -11.936 1.00 94.94 195 GLU A CA 1
ATOM 1538 C C . GLU A 1 195 ? 18.556 5.172 -11.442 1.00 94.94 195 GLU A C 1
ATOM 1540 O O . GLU A 1 195 ? 18.028 5.293 -10.338 1.00 94.94 195 GLU A O 1
ATOM 1545 N N . ALA A 1 196 ? 18.306 4.113 -12.217 1.00 94.81 196 ALA A N 1
ATOM 1546 C CA . ALA A 1 196 ? 17.364 3.066 -11.827 1.00 94.81 196 ALA A CA 1
ATOM 1547 C C . ALA A 1 196 ? 17.880 2.235 -10.637 1.00 94.81 196 ALA A C 1
ATOM 1549 O O . ALA A 1 196 ? 17.090 1.794 -9.796 1.00 94.81 196 ALA A O 1
ATOM 1550 N N . LYS A 1 197 ? 19.207 2.037 -10.549 1.00 96.44 197 LYS A N 1
ATOM 1551 C CA . LYS A 1 197 ? 19.861 1.401 -9.393 1.00 96.44 197 LYS A CA 1
ATOM 1552 C C . LYS A 1 197 ? 19.761 2.287 -8.150 1.00 96.44 197 LYS A C 1
ATOM 1554 O O . LYS A 1 197 ? 19.355 1.800 -7.098 1.00 96.44 197 LYS A O 1
ATOM 1559 N N . ASP A 1 198 ? 20.076 3.573 -8.292 1.00 95.19 198 ASP A N 1
ATOM 1560 C CA . ASP A 1 198 ? 20.011 4.558 -7.209 1.00 95.19 198 ASP A CA 1
ATOM 1561 C C . ASP A 1 198 ? 18.589 4.703 -6.653 1.00 95.19 198 ASP A C 1
ATOM 1563 O O . ASP A 1 198 ? 18.393 4.642 -5.443 1.00 95.19 198 ASP A O 1
ATOM 1567 N N . THR A 1 199 ? 17.579 4.749 -7.528 1.00 95.88 199 THR A N 1
ATOM 1568 C CA . THR A 1 199 ? 16.160 4.810 -7.139 1.00 95.88 199 THR A CA 1
ATOM 1569 C C . THR A 1 199 ? 15.779 3.653 -6.209 1.00 95.88 199 THR A C 1
ATOM 1571 O O . THR A 1 199 ? 15.224 3.877 -5.133 1.00 95.88 199 THR A O 1
ATOM 1574 N N . ARG A 1 200 ? 16.117 2.409 -6.577 1.00 96.62 200 ARG A N 1
ATOM 1575 C CA . ARG A 1 200 ? 15.800 1.208 -5.780 1.00 96.62 200 ARG A CA 1
ATOM 1576 C C . ARG A 1 200 ? 16.566 1.162 -4.468 1.00 96.62 200 ARG A C 1
ATOM 1578 O O . ARG A 1 200 ? 15.956 0.966 -3.424 1.00 96.62 200 ARG A O 1
ATOM 1585 N N . MET A 1 201 ? 17.878 1.402 -4.509 1.00 94.81 201 MET A N 1
ATOM 1586 C CA . MET A 1 201 ? 18.707 1.480 -3.300 1.00 94.81 201 MET A CA 1
ATOM 1587 C C . MET A 1 201 ? 18.201 2.570 -2.350 1.00 94.81 201 MET A C 1
ATOM 1589 O O . MET A 1 201 ? 18.157 2.394 -1.132 1.00 94.81 201 MET A O 1
ATOM 1593 N N . GLY A 1 202 ? 17.785 3.699 -2.913 1.00 93.25 202 GLY A N 1
ATOM 1594 C CA . GLY A 1 202 ? 17.214 4.809 -2.186 1.00 93.25 202 GLY A CA 1
ATOM 1595 C C . GLY A 1 202 ? 15.891 4.458 -1.511 1.00 93.25 202 GLY A C 1
ATOM 1596 O O . GLY A 1 202 ? 15.689 4.864 -0.373 1.00 93.25 202 GLY A O 1
ATOM 1597 N N . ILE A 1 203 ? 15.000 3.718 -2.170 1.00 95.12 203 ILE A N 1
ATOM 1598 C CA . ILE A 1 203 ? 13.739 3.270 -1.560 1.00 95.12 203 ILE A CA 1
ATOM 1599 C C . ILE A 1 203 ? 14.012 2.229 -0.472 1.00 95.12 203 ILE A C 1
ATOM 1601 O O . ILE A 1 203 ? 13.580 2.427 0.657 1.00 95.12 203 ILE A O 1
ATOM 1605 N N . GLU A 1 204 ? 14.764 1.168 -0.779 1.00 94.44 204 GLU A N 1
ATOM 1606 C CA . GLU A 1 204 ? 15.045 0.075 0.167 1.00 94.44 204 GLU A CA 1
ATOM 1607 C C . GLU A 1 204 ? 15.750 0.595 1.430 1.00 94.44 204 GLU A C 1
ATOM 1609 O O . GLU A 1 204 ? 15.386 0.231 2.538 1.00 94.44 204 GLU A O 1
ATOM 1614 N N . SER A 1 205 ? 16.687 1.543 1.299 1.00 92.38 205 SER A N 1
ATOM 1615 C CA . SER A 1 205 ? 17.370 2.153 2.457 1.00 92.38 205 SER A CA 1
ATOM 1616 C C . SER A 1 205 ? 16.500 3.100 3.299 1.00 92.38 205 SER A C 1
ATOM 1618 O O . SER A 1 205 ? 16.972 3.662 4.293 1.00 92.38 205 SER A O 1
ATOM 1620 N N . CYS A 1 206 ? 15.253 3.352 2.898 1.00 92.56 206 CYS A N 1
ATOM 1621 C CA . CYS A 1 206 ? 14.294 4.112 3.692 1.00 92.56 206 CYS A CA 1
ATOM 1622 C C . CYS A 1 206 ? 13.466 3.253 4.638 1.00 92.56 206 CYS A C 1
ATOM 1624 O O . CYS A 1 206 ? 12.863 3.845 5.527 1.00 92.56 206 CYS A O 1
ATOM 1626 N N . PHE A 1 207 ? 13.433 1.931 4.471 1.00 94.69 207 PHE A N 1
ATOM 1627 C CA . PHE A 1 207 ? 12.543 1.057 5.228 1.00 94.69 207 PHE A CA 1
ATOM 1628 C C . PHE A 1 207 ? 13.301 -0.085 5.911 1.00 94.69 207 PHE A C 1
ATOM 1630 O O . PHE A 1 207 ? 14.291 -0.576 5.375 1.00 94.69 207 PHE A O 1
ATOM 1637 N N . GLU A 1 208 ? 12.836 -0.515 7.084 1.00 95.06 208 GLU A N 1
ATOM 1638 C CA . GLU A 1 208 ? 13.353 -1.709 7.768 1.00 95.06 208 GLU A CA 1
ATOM 1639 C C . GLU A 1 208 ? 12.914 -2.978 7.028 1.00 95.06 208 GLU A C 1
ATOM 1641 O O . GLU A 1 208 ? 13.692 -3.916 6.864 1.00 95.06 208 GLU A O 1
ATOM 1646 N N . GLU A 1 209 ? 11.673 -2.977 6.540 1.00 95.81 209 GLU A N 1
ATOM 1647 C CA . GLU A 1 209 ? 11.087 -4.052 5.750 1.00 95.81 209 GLU A CA 1
ATOM 1648 C C . GLU A 1 209 ? 10.437 -3.509 4.475 1.00 95.81 209 GLU A C 1
ATOM 1650 O O . GLU A 1 209 ? 9.668 -2.544 4.497 1.00 95.81 209 GLU A O 1
ATOM 1655 N N . THR A 1 210 ? 10.657 -4.194 3.355 1.00 97.19 210 THR A N 1
ATOM 1656 C CA . THR A 1 210 ? 9.943 -3.926 2.105 1.00 97.19 210 THR A CA 1
ATOM 1657 C C . THR A 1 210 ? 9.370 -5.213 1.526 1.00 97.19 210 THR A C 1
ATOM 1659 O O . THR A 1 210 ? 9.997 -6.276 1.540 1.00 97.19 210 THR A O 1
ATOM 1662 N N . GLY A 1 211 ? 8.153 -5.114 1.000 1.00 97.69 211 GLY A N 1
ATOM 1663 C CA . GLY A 1 211 ? 7.450 -6.219 0.368 1.00 97.69 211 GLY A CA 1
ATOM 1664 C C . GLY A 1 211 ? 6.623 -5.768 -0.828 1.00 97.69 211 GLY A C 1
ATOM 1665 O O . GLY A 1 211 ? 6.348 -4.582 -1.024 1.00 97.69 211 GLY A O 1
ATOM 1666 N N . VAL A 1 212 ? 6.202 -6.739 -1.626 1.00 97.88 212 VAL A N 1
ATOM 1667 C CA . VAL A 1 212 ? 5.303 -6.560 -2.767 1.00 97.88 212 VAL A CA 1
ATOM 1668 C C . VAL A 1 212 ? 4.095 -7.462 -2.571 1.00 97.88 212 VAL A C 1
ATOM 1670 O O . VAL A 1 212 ? 4.239 -8.626 -2.212 1.00 97.88 212 VAL A O 1
ATOM 1673 N N . TYR A 1 213 ? 2.898 -6.944 -2.822 1.00 97.69 213 TYR A N 1
ATOM 1674 C CA . TYR A 1 213 ? 1.688 -7.756 -2.879 1.00 97.69 213 TYR A CA 1
ATOM 1675 C C . TYR A 1 213 ? 1.101 -7.690 -4.288 1.00 97.69 213 TYR A C 1
ATOM 1677 O O . TYR A 1 213 ? 0.680 -6.621 -4.728 1.00 97.69 213 TYR A O 1
ATOM 1685 N N . ALA A 1 214 ? 1.070 -8.822 -4.987 1.00 97.06 214 ALA A N 1
ATOM 1686 C CA . ALA A 1 214 ? 0.411 -8.959 -6.281 1.00 97.06 214 ALA A CA 1
ATOM 1687 C C . ALA A 1 214 ? -1.067 -9.293 -6.062 1.00 97.06 214 ALA A C 1
ATOM 1689 O O . ALA A 1 214 ? -1.394 -10.383 -5.591 1.00 97.06 214 ALA A O 1
ATOM 1690 N N . MET A 1 215 ? -1.951 -8.349 -6.378 1.00 95.62 215 MET A N 1
ATOM 1691 C CA . MET A 1 215 ? -3.394 -8.503 -6.236 1.00 95.62 215 MET A CA 1
ATOM 1692 C C . MET A 1 215 ? -4.032 -8.660 -7.613 1.00 95.62 215 MET A C 1
ATOM 1694 O O . MET A 1 215 ? -3.814 -7.837 -8.505 1.00 95.62 215 MET A O 1
ATOM 1698 N N . SER A 1 216 ? -4.854 -9.693 -7.755 1.00 94.06 216 SER A N 1
ATOM 1699 C CA . SER A 1 216 ? -5.713 -9.883 -8.919 1.00 94.06 216 SER A CA 1
ATOM 1700 C C . SER A 1 216 ? -6.632 -8.671 -9.133 1.00 94.06 216 SER A C 1
ATOM 1702 O O . SER A 1 216 ? -6.884 -7.853 -8.237 1.00 94.06 216 SER A O 1
ATOM 1704 N N . GLY A 1 217 ? -7.113 -8.520 -10.363 1.00 90.19 217 GLY A N 1
ATOM 1705 C CA . GLY A 1 217 ? -8.109 -7.508 -10.684 1.00 90.19 217 GLY A CA 1
ATOM 1706 C C . GLY A 1 217 ? -9.525 -8.013 -10.420 1.00 90.19 217 GLY A C 1
ATOM 1707 O O . GLY A 1 217 ? -9.794 -9.201 -10.574 1.00 90.19 217 GLY A O 1
ATOM 1708 N N . PRO A 1 218 ? -10.491 -7.122 -10.144 1.00 86.5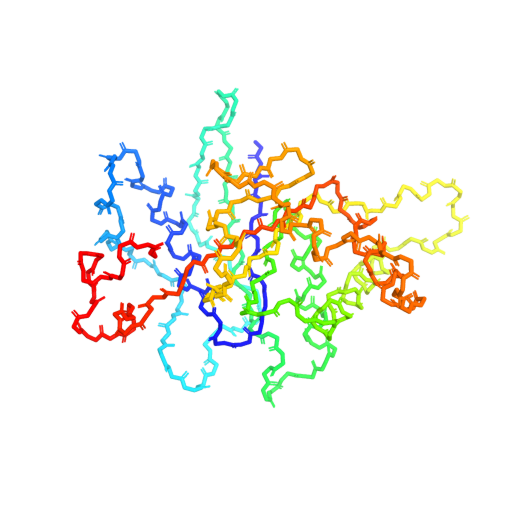6 218 PRO A N 1
ATOM 1709 C CA . PRO A 1 218 ? -11.889 -7.513 -9.979 1.00 86.56 218 PRO A CA 1
ATOM 1710 C C . PRO A 1 218 ? -12.584 -7.854 -11.317 1.00 86.56 218 PRO A C 1
ATOM 1712 O O . PRO A 1 218 ? -13.807 -7.994 -11.374 1.00 86.56 218 PRO A O 1
ATOM 1715 N N . GLY A 1 219 ? -11.828 -7.911 -12.421 1.00 84.75 219 GLY A N 1
ATOM 1716 C CA . GLY A 1 219 ? -12.301 -8.287 -13.749 1.00 84.75 219 GLY A CA 1
ATOM 1717 C C . GLY A 1 219 ? -13.536 -7.513 -14.217 1.00 84.75 219 GLY A C 1
ATOM 1718 O O . GLY A 1 219 ? -13.684 -6.302 -14.017 1.00 84.75 219 GLY A O 1
ATOM 1719 N N . ARG A 1 220 ? -14.465 -8.227 -14.865 1.00 82.38 220 ARG A N 1
ATOM 1720 C CA . ARG A 1 220 ? -15.753 -7.646 -15.290 1.00 82.38 220 ARG A CA 1
ATOM 1721 C C . ARG A 1 220 ? -16.734 -7.514 -14.128 1.00 82.38 220 ARG A C 1
ATOM 1723 O O . ARG A 1 220 ? -17.729 -6.801 -14.281 1.00 82.38 220 ARG A O 1
ATOM 1730 N N . LYS A 1 221 ? -16.453 -8.154 -12.999 1.00 83.50 221 LYS A N 1
ATOM 1731 C CA . LYS A 1 221 ? -17.291 -8.254 -11.806 1.00 83.50 221 LYS A CA 1
ATOM 1732 C C . LYS A 1 221 ? -16.861 -7.267 -10.715 1.00 83.50 221 LYS A C 1
ATOM 1734 O O . LYS A 1 221 ? -16.672 -7.606 -9.552 1.00 83.50 221 LYS A O 1
ATOM 1739 N N . SER A 1 222 ? -16.680 -6.009 -11.115 1.00 80.56 222 SER A N 1
ATOM 1740 C CA . SER A 1 222 ? -16.201 -4.961 -10.214 1.00 80.56 222 SER A CA 1
ATOM 1741 C C . SER A 1 222 ? -17.201 -4.650 -9.093 1.00 80.56 222 SER A C 1
ATOM 1743 O O . SER A 1 222 ? -18.357 -4.381 -9.418 1.00 80.56 222 SER A O 1
ATOM 1745 N N . PRO A 1 223 ? -16.758 -4.519 -7.823 1.00 79.62 223 PRO A N 1
ATOM 1746 C CA . PRO A 1 223 ? -17.610 -4.111 -6.695 1.00 79.62 223 PRO A CA 1
ATOM 1747 C C . PRO A 1 223 ? -18.337 -2.771 -6.889 1.00 79.62 223 PRO A C 1
ATOM 1749 O O . PRO A 1 223 ? -19.289 -2.454 -6.184 1.00 79.62 223 PRO A O 1
ATOM 1752 N N . ASN A 1 224 ? -17.889 -1.956 -7.849 1.00 75.06 224 ASN A N 1
ATOM 1753 C CA . ASN A 1 224 ? -18.505 -0.673 -8.180 1.00 75.06 224 ASN A CA 1
ATOM 1754 C C . ASN A 1 224 ? -19.785 -0.823 -9.018 1.00 75.06 224 ASN A C 1
ATOM 1756 O O . ASN A 1 224 ? -20.471 0.170 -9.265 1.00 75.06 224 ASN A O 1
ATOM 1760 N N . LYS A 1 225 ? -20.068 -2.027 -9.524 1.00 77.25 225 LYS A N 1
ATOM 1761 C CA . LYS A 1 225 ? -21.244 -2.315 -10.340 1.00 77.25 225 LYS A CA 1
ATOM 1762 C C . LYS A 1 225 ? -22.428 -2.695 -9.448 1.00 77.25 225 LYS A C 1
ATOM 1764 O O . LYS A 1 225 ? -22.237 -3.506 -8.542 1.00 77.25 225 LYS A O 1
ATOM 1769 N N . PRO A 1 226 ? -23.643 -2.174 -9.704 1.00 76.88 226 PRO A N 1
ATOM 1770 C CA . PRO A 1 226 ? -24.829 -2.507 -8.912 1.00 76.88 226 PRO A CA 1
ATOM 1771 C C . PRO A 1 226 ? -25.083 -4.015 -8.793 1.00 76.88 226 PRO A C 1
ATOM 1773 O O . PRO A 1 226 ? -25.469 -4.496 -7.733 1.00 76.88 226 PRO A O 1
ATOM 1776 N N . GLU A 1 227 ? -24.827 -4.761 -9.869 1.00 79.25 227 GLU A N 1
ATOM 1777 C CA . GLU A 1 227 ? -24.979 -6.215 -9.934 1.00 79.25 227 GLU A CA 1
ATOM 1778 C C . GLU A 1 227 ? -23.902 -7.005 -9.170 1.00 79.25 227 GLU A C 1
ATOM 1780 O O . GLU A 1 227 ? -24.078 -8.197 -8.954 1.00 79.25 227 GLU A O 1
ATOM 1785 N N . CYS A 1 228 ? -22.814 -6.359 -8.744 1.00 79.38 228 CYS A N 1
ATOM 1786 C CA . CYS A 1 228 ? -21.690 -6.973 -8.030 1.00 79.38 228 CYS A CA 1
ATOM 1787 C C . CYS A 1 228 ? -21.548 -6.408 -6.608 1.00 79.38 228 CYS A C 1
ATOM 1789 O O . CYS A 1 228 ? -20.447 -6.302 -6.074 1.00 79.38 228 CYS A O 1
ATOM 1791 N N . GLY A 1 229 ? -22.657 -6.004 -5.984 1.00 77.94 229 GLY A N 1
ATOM 1792 C CA . GLY A 1 229 ? -22.650 -5.444 -4.629 1.00 77.94 229 GLY A CA 1
ATOM 1793 C C . GLY A 1 229 ? -22.326 -6.457 -3.520 1.00 77.94 229 GLY A C 1
ATOM 1794 O O . GLY A 1 229 ? -22.117 -6.044 -2.380 1.00 77.94 229 GLY A O 1
ATOM 1795 N N . LYS A 1 230 ? -22.299 -7.760 -3.835 1.00 84.81 230 LYS A N 1
ATOM 1796 C CA . LYS A 1 230 ? -21.984 -8.854 -2.907 1.00 84.81 230 LYS A CA 1
ATOM 1797 C C . LYS A 1 230 ? -20.748 -9.631 -3.356 1.00 84.81 230 LYS A C 1
ATOM 1799 O O . LYS A 1 230 ? -20.506 -9.781 -4.550 1.00 84.81 230 LYS A O 1
ATOM 1804 N N . SER A 1 231 ? -20.000 -10.156 -2.391 1.00 86.50 231 SER A N 1
ATOM 1805 C CA . SER A 1 231 ? -18.717 -10.836 -2.593 1.00 86.50 231 SER A CA 1
ATOM 1806 C C . SER A 1 231 ? -18.827 -12.092 -3.462 1.00 86.50 231 SER A C 1
ATOM 1808 O O . SER A 1 231 ? -17.939 -12.374 -4.258 1.00 86.50 231 SER A O 1
ATOM 1810 N N . GLN A 1 232 ? -19.958 -12.802 -3.394 1.00 87.81 232 GLN A N 1
ATOM 1811 C CA . GLN A 1 232 ? -20.250 -13.962 -4.248 1.00 87.81 232 GLN A CA 1
ATOM 1812 C C . GLN A 1 232 ? -20.258 -13.631 -5.752 1.00 87.81 232 GLN A C 1
ATOM 1814 O O . GLN A 1 232 ? -20.083 -14.519 -6.588 1.00 87.81 232 GLN A O 1
ATOM 1819 N N . ASP A 1 233 ? -20.497 -12.363 -6.094 1.00 87.56 233 ASP A N 1
ATOM 1820 C CA . ASP A 1 233 ? -20.612 -11.895 -7.469 1.00 87.56 233 ASP A CA 1
ATOM 1821 C C . ASP A 1 233 ? -19.272 -11.394 -8.016 1.00 87.56 233 ASP A C 1
ATOM 1823 O O . ASP A 1 233 ? -19.218 -11.043 -9.193 1.00 87.56 233 ASP A O 1
ATOM 1827 N N . TRP A 1 234 ? -18.210 -11.364 -7.199 1.00 90.44 234 TRP A N 1
ATOM 1828 C CA . TRP A 1 234 ? -16.861 -10.931 -7.577 1.00 90.44 234 TRP A CA 1
ATOM 1829 C C . TRP A 1 234 ? -16.097 -12.044 -8.311 1.00 90.44 234 TRP A C 1
ATOM 1831 O O . TRP A 1 234 ? -16.570 -13.181 -8.436 1.00 90.44 234 TRP A O 1
ATOM 1841 N N . GLU A 1 235 ? -14.938 -11.710 -8.882 1.00 89.56 235 GLU A N 1
ATOM 1842 C CA . GLU A 1 235 ? -14.024 -12.738 -9.393 1.00 89.56 235 GLU A CA 1
ATOM 1843 C C . GLU A 1 235 ? -13.443 -13.514 -8.198 1.00 89.56 235 GLU A C 1
ATOM 1845 O O . GLU A 1 235 ? -12.931 -12.873 -7.290 1.00 89.56 235 GLU A O 1
ATOM 1850 N N . PRO A 1 236 ? -13.486 -14.860 -8.158 1.00 88.75 236 PRO A N 1
ATOM 1851 C CA . PRO A 1 236 ? -13.042 -15.629 -6.986 1.00 88.75 236 PRO A CA 1
ATOM 1852 C C . PRO A 1 236 ? -11.575 -15.434 -6.587 1.00 88.75 236 PRO A C 1
ATOM 1854 O O . PRO A 1 236 ? -11.199 -15.731 -5.457 1.00 88.75 236 PRO A O 1
ATOM 1857 N N . GLU A 1 237 ? -10.742 -14.998 -7.528 1.00 87.69 237 GLU A N 1
ATOM 1858 C CA . GLU A 1 237 ? -9.326 -14.710 -7.300 1.00 87.69 237 GLU A CA 1
ATOM 1859 C C . GLU A 1 237 ? -9.096 -13.337 -6.643 1.00 87.69 237 GLU A C 1
ATOM 1861 O O . GLU A 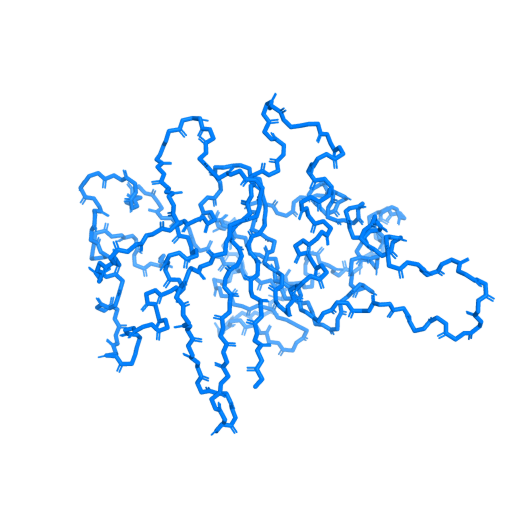1 237 ? -7.978 -13.085 -6.194 1.00 87.69 237 GLU A O 1
ATOM 1866 N N . PHE A 1 238 ? -10.106 -12.452 -6.620 1.00 89.38 238 PHE A N 1
ATOM 1867 C CA . PHE A 1 238 ? -10.085 -11.084 -6.072 1.00 89.38 238 PHE A CA 1
ATOM 1868 C C . PHE A 1 238 ? -10.631 -11.020 -4.645 1.00 89.38 238 PHE A C 1
ATOM 1870 O O . PHE A 1 238 ? -9.956 -10.386 -3.800 1.00 89.38 238 PHE A O 1
#

Organism: Orchesella cincta (NCBI:txid48709)

Nearest PDB structures (foldseek):
  6b9f-assembly1_A  TM=8.544E-01  e=6.942E-17  Homo sapiens
  4idn-assembly1_B  TM=8.533E-01  e=7.846E-17  Homo sapiens
  4idp-assembly2_C  TM=8.512E-01  e=2.670E-16  Homo sapiens
  6b9g-assembly1_B  TM=8.072E-01  e=6.292E-16  Homo sapiens
  6b9g-assembly4_A  TM=8.159E-01  e=4.464E-15  Homo sapiens

pLDDT: mean 86.18, std 11.84, range [45.88, 98.06]

Radius of gyration: 18.43 Å; Cα contacts (8 Å, |Δi|>4): 395; chains: 1; bounding box: 53×44×40 Å

Secondary structure (DSSP, 8-state):
-EEEEEEE-BTTSSHHHHHHHHHHHHHHGGG-TTGGGGPPPSS-----SSSS----SEEE-SS-EEEEETTEEEEEEEEEEPPBT-TTS-HHHHHHHHHHHHHH-SEEEEEES---HHHHHHHHHHHHHHHHHTTTTS--TT-----EEEEEEEESS---TTS-SEEE-SS---TT--S-HHHHHH---TTS-HHHHHHHHHHHTTEEEEEEEE----TTS-TTSGGG-SGGGS-TT-

Foldseek 3Di:
DEAEEEEAEAPPLCQQVVLQLVVLCQVCVVVDDCVSVLDDDPDGQDDANDPDWRDDQKDKDPDWTWDQDPNDIYTYIYIYGTGPPDPPDDPVRSLVSLLVSQVPGLEYEYRDQDLDLVVLQSLLVSLVVSQVVVPLPPPDPPSPRQAGAEYEHEHEQDDDPLADFFKFWPPDHPPPHDDTPCCVRLNDDPPDDPVSVCSSVSNVRRYPTYMYGYAHYQPPLDCNDPQNVDPVSTDPSD